Protein AF-A0A662WCN2-F1 (afdb_monomer_lite)

pLDDT: mean 95.06, std 6.4, range [55.44, 98.75]

Structure (mmCIF, N/CA/C/O backbone):
data_AF-A0A662WCN2-F1
#
_entry.id   AF-A0A662WCN2-F1
#
loop_
_atom_site.group_PDB
_atom_site.id
_atom_site.type_symbol
_atom_site.label_atom_id
_atom_site.label_alt_id
_atom_site.label_comp_id
_atom_site.label_asym_id
_atom_site.label_entity_id
_atom_site.label_seq_id
_atom_site.pdbx_PDB_ins_code
_atom_site.Cartn_x
_atom_site.Cartn_y
_atom_site.Cartn_z
_atom_site.occupancy
_atom_site.B_iso_or_equiv
_atom_site.auth_seq_id
_atom_site.auth_comp_id
_atom_site.auth_asym_id
_atom_site.auth_atom_id
_atom_site.pdbx_PDB_model_num
ATOM 1 N N . MET A 1 1 ? -16.230 9.627 39.362 1.00 64.81 1 MET A N 1
ATOM 2 C CA . MET A 1 1 ? -16.745 9.963 38.019 1.00 64.81 1 MET A CA 1
ATOM 3 C C . MET A 1 1 ? -17.742 8.885 37.645 1.00 64.81 1 MET A C 1
ATOM 5 O O . MET A 1 1 ? -17.388 7.717 37.730 1.00 64.81 1 MET A O 1
ATOM 9 N N . GLU A 1 2 ? -18.979 9.260 37.346 1.00 81.75 2 GLU A N 1
ATOM 10 C CA . GLU A 1 2 ? -20.046 8.320 36.995 1.00 81.75 2 GLU A CA 1
ATOM 11 C C . GLU A 1 2 ? -20.081 8.145 35.473 1.00 81.75 2 GLU A C 1
ATOM 13 O O . GLU A 1 2 ? -20.131 9.134 34.740 1.00 81.75 2 GLU A O 1
ATOM 18 N N . VAL A 1 3 ? -19.992 6.901 34.995 1.00 82.94 3 VAL A N 1
ATOM 19 C CA . VAL A 1 3 ? -20.102 6.586 33.564 1.00 82.94 3 VAL A CA 1
ATOM 20 C C . VAL A 1 3 ? -21.584 6.509 33.216 1.00 82.94 3 VAL A C 1
ATOM 22 O O . VAL A 1 3 ? -22.300 5.678 33.770 1.00 82.94 3 VAL A O 1
ATOM 25 N N . LYS A 1 4 ? -22.042 7.376 32.310 1.00 91.44 4 LYS A N 1
ATOM 26 C CA . LYS A 1 4 ? -23.443 7.442 31.879 1.00 91.44 4 LYS A CA 1
ATOM 27 C C . LYS A 1 4 ? -23.639 6.634 30.594 1.00 91.44 4 LYS A C 1
ATOM 29 O O . LYS A 1 4 ? -22.855 6.824 29.666 1.00 91.44 4 LYS A O 1
ATOM 34 N N . PRO A 1 5 ? -24.646 5.750 30.515 1.00 96.50 5 PRO A N 1
ATOM 35 C CA . PRO A 1 5 ? -24.941 5.047 29.277 1.00 96.50 5 PRO A CA 1
ATOM 36 C C . PRO A 1 5 ? -25.607 5.980 28.261 1.00 96.50 5 PRO A C 1
ATOM 38 O O . PRO A 1 5 ? -26.520 6.724 28.605 1.00 96.50 5 PRO A O 1
ATOM 41 N N . ILE A 1 6 ? -25.177 5.894 27.004 1.00 98.12 6 ILE A N 1
ATOM 42 C CA . ILE A 1 6 ? -25.752 6.641 25.876 1.00 98.12 6 ILE A CA 1
ATOM 43 C C . ILE A 1 6 ? -26.789 5.834 25.090 1.00 98.12 6 ILE A C 1
ATOM 45 O O . ILE A 1 6 ? -27.445 6.351 24.192 1.00 98.12 6 ILE A O 1
ATOM 49 N N . GLY A 1 7 ? -26.928 4.548 25.397 1.00 98.25 7 GLY A N 1
ATOM 50 C CA . GLY A 1 7 ? -27.767 3.622 24.654 1.00 98.25 7 GLY A CA 1
ATOM 51 C C . GLY A 1 7 ? -27.738 2.226 25.250 1.00 98.25 7 GLY A C 1
ATOM 52 O O . GLY A 1 7 ? -27.105 1.988 26.281 1.00 98.25 7 GLY A O 1
ATOM 53 N N . TYR A 1 8 ? -28.403 1.292 24.583 1.00 98.50 8 TYR A N 1
ATOM 54 C CA . TYR A 1 8 ? -28.476 -0.103 24.993 1.00 98.50 8 TYR A CA 1
ATOM 55 C C . TYR A 1 8 ? -28.391 -1.037 23.793 1.00 98.50 8 TYR A C 1
ATOM 57 O O . TYR A 1 8 ? -28.933 -0.776 22.718 1.00 98.50 8 TYR A O 1
ATOM 65 N N . VAL A 1 9 ? -27.738 -2.172 24.008 1.00 98.50 9 VAL A N 1
ATOM 66 C CA . VAL A 1 9 ? -27.799 -3.306 23.087 1.00 98.50 9 VAL A CA 1
ATOM 67 C C . VAL A 1 9 ? -29.186 -3.933 23.189 1.00 98.50 9 VAL A C 1
ATOM 69 O O . VAL A 1 9 ? -29.611 -4.311 24.282 1.00 98.50 9 VAL A O 1
ATOM 72 N N . ARG A 1 10 ? -29.910 -4.036 22.072 1.00 98.25 10 ARG A N 1
ATOM 73 C CA . ARG A 1 10 ? -31.263 -4.621 22.046 1.00 98.25 10 ARG A CA 1
ATOM 74 C C . ARG A 1 10 ? -31.245 -6.107 21.724 1.00 98.25 10 ARG A C 1
ATOM 76 O O . ARG A 1 10 ? -31.973 -6.872 22.347 1.00 98.25 10 ARG A O 1
ATOM 83 N N . ASP A 1 11 ? -30.377 -6.503 20.807 1.00 97.69 11 ASP A N 1
ATOM 84 C CA . ASP A 1 11 ? -30.174 -7.877 20.358 1.00 97.69 11 ASP A CA 1
ATOM 85 C C . ASP A 1 11 ? -28.746 -8.034 19.790 1.00 97.69 11 ASP A C 1
ATOM 87 O O . ASP A 1 11 ? -27.898 -7.156 19.955 1.00 97.69 11 ASP A O 1
ATOM 91 N N . GLU A 1 12 ? -28.459 -9.157 19.132 1.00 94.88 12 GLU A N 1
ATOM 92 C CA . GLU A 1 12 ? -27.136 -9.490 18.577 1.00 94.88 12 GLU A CA 1
ATOM 93 C C . GLU A 1 12 ? -26.651 -8.562 17.444 1.00 94.88 12 GLU A C 1
ATOM 95 O O . GLU A 1 12 ? -25.493 -8.635 17.024 1.00 94.88 12 GLU A O 1
ATOM 100 N N . ASN A 1 13 ? -27.524 -7.708 16.910 1.00 97.62 13 ASN A N 1
ATOM 101 C CA . ASN A 1 13 ? -27.258 -6.897 15.726 1.00 97.62 13 ASN A CA 1
ATOM 102 C C . ASN A 1 13 ? -27.817 -5.468 15.820 1.00 97.62 13 ASN A C 1
ATOM 104 O O . ASN A 1 13 ? -27.773 -4.734 14.830 1.00 97.62 13 ASN A O 1
ATOM 108 N N . THR A 1 14 ? -28.266 -5.038 17.000 1.00 98.56 14 THR A N 1
ATOM 109 C CA . THR A 1 14 ? -28.934 -3.744 17.180 1.00 98.56 14 THR A CA 1
ATOM 110 C C . THR A 1 14 ? -28.437 -3.008 18.407 1.00 98.56 14 THR A C 1
ATOM 112 O O . THR A 1 14 ? -28.527 -3.490 19.540 1.00 98.56 14 THR A O 1
ATOM 115 N N . VAL A 1 15 ? -27.979 -1.783 18.169 1.00 98.69 15 VAL A N 1
ATOM 116 C CA . VAL A 1 15 ? -27.665 -0.803 19.205 1.00 98.69 15 VAL A CA 1
ATOM 117 C C . VAL A 1 15 ? -28.662 0.340 19.091 1.00 98.69 15 VAL A C 1
ATOM 119 O O . VAL A 1 15 ? -28.771 0.964 18.039 1.00 98.69 15 VAL A O 1
ATOM 122 N N . GLU A 1 16 ? -29.384 0.618 20.170 1.00 98.69 16 GLU A N 1
ATOM 123 C CA . GLU A 1 16 ? -30.286 1.763 20.253 1.00 98.69 16 GLU A CA 1
ATOM 124 C C . GLU A 1 16 ? -29.657 2.851 21.118 1.00 98.69 16 GLU A C 1
ATOM 126 O O . GLU A 1 16 ? -29.314 2.611 22.276 1.00 98.69 16 GLU A O 1
ATOM 131 N N . ILE A 1 17 ? -29.517 4.046 20.558 1.00 98.62 17 ILE A N 1
ATOM 132 C CA . ILE A 1 17 ? -29.037 5.237 21.259 1.00 98.62 17 ILE A CA 1
ATOM 133 C C . ILE A 1 17 ? -30.221 5.966 21.878 1.00 98.62 17 ILE A C 1
ATOM 135 O O . ILE A 1 17 ? -31.284 6.056 21.273 1.00 98.62 17 ILE A O 1
ATOM 139 N N . LEU A 1 18 ? -30.076 6.474 23.100 1.00 98.44 18 LEU A N 1
ATOM 140 C CA . LEU A 1 18 ? -31.151 7.229 23.741 1.00 98.44 18 LEU A CA 1
ATOM 141 C C . LEU A 1 18 ? -31.425 8.512 22.956 1.00 98.44 18 LEU A C 1
ATOM 143 O O . LEU A 1 18 ? -30.513 9.125 22.401 1.00 98.44 18 LEU A O 1
ATOM 147 N N . GLN A 1 19 ? -32.691 8.927 22.922 1.00 97.75 19 GLN A N 1
ATOM 148 C CA . GLN A 1 19 ? -33.136 10.008 22.044 1.00 97.75 19 GLN A CA 1
ATOM 149 C C . GLN A 1 19 ? -32.396 11.331 22.292 1.00 97.75 19 GLN A C 1
ATOM 151 O O . GLN A 1 19 ? -32.093 12.055 21.349 1.00 97.75 19 GLN A O 1
ATOM 156 N N . GLU A 1 20 ? -32.046 11.615 23.545 1.00 97.62 20 GLU A N 1
ATOM 157 C CA . GLU A 1 20 ? -31.249 12.780 23.951 1.00 97.62 20 GLU A CA 1
ATOM 158 C C . GLU A 1 20 ? -29.812 12.796 23.396 1.00 97.62 20 GLU A C 1
ATOM 160 O O . GLU A 1 20 ? -29.203 13.860 23.326 1.00 97.62 20 GLU A O 1
ATOM 165 N N . TYR A 1 21 ? -29.282 11.649 22.955 1.00 97.94 21 TYR A N 1
ATOM 166 C CA . TYR A 1 21 ? -27.961 11.524 22.327 1.00 97.94 21 TYR A CA 1
ATOM 167 C C . TYR A 1 21 ? -28.028 11.280 20.814 1.00 97.94 21 TYR A C 1
ATOM 169 O O . TYR A 1 21 ? -26.986 11.219 20.160 1.00 97.94 21 TYR A O 1
ATOM 177 N N . ALA A 1 22 ? -29.228 11.156 20.234 1.00 97.50 22 ALA A N 1
ATOM 178 C CA . ALA A 1 22 ? -29.408 10.808 18.825 1.00 97.50 22 ALA A CA 1
ATOM 179 C C . ALA A 1 22 ? -28.762 11.826 17.867 1.00 97.50 22 ALA A C 1
ATOM 181 O O . ALA A 1 22 ? -28.256 11.438 16.816 1.00 97.50 22 ALA A O 1
ATOM 182 N N . GLU A 1 23 ? -28.706 13.111 18.239 1.00 97.81 23 GLU A N 1
ATOM 183 C CA . GLU A 1 23 ? -28.024 14.147 17.447 1.00 97.81 23 GLU A CA 1
ATOM 184 C C . GLU A 1 23 ? -26.528 13.838 17.242 1.00 97.81 23 GLU A C 1
ATOM 186 O O . GLU A 1 23 ? -25.971 14.129 16.182 1.00 97.81 23 GLU A O 1
ATOM 191 N N . GLY A 1 24 ? -25.892 13.159 18.204 1.00 97.44 24 GLY A N 1
ATOM 192 C CA . GLY A 1 24 ? -24.491 12.738 18.124 1.00 97.44 24 GLY A CA 1
ATOM 193 C C . GLY A 1 24 ? -24.203 11.695 17.039 1.00 97.44 24 GLY A C 1
ATOM 194 O O . GLY A 1 24 ? -23.042 11.476 16.704 1.00 97.44 24 GLY A O 1
ATOM 195 N N . LEU A 1 25 ? -25.234 11.073 16.454 1.00 98.00 25 LEU A N 1
ATOM 196 C CA . LEU A 1 25 ? -25.092 10.126 15.344 1.00 98.00 25 LEU A CA 1
ATOM 197 C C . LEU A 1 25 ? -24.932 10.802 13.979 1.00 98.00 25 LEU A C 1
ATOM 199 O O . LEU A 1 25 ? -24.705 10.114 12.986 1.00 98.00 25 LEU A O 1
ATOM 203 N N . ARG A 1 26 ? -25.056 12.129 13.888 1.00 97.50 26 ARG A N 1
ATOM 204 C CA . ARG A 1 26 ? -24.978 12.843 12.610 1.00 97.50 26 ARG A CA 1
ATOM 205 C C . ARG A 1 26 ? -23.670 12.529 11.869 1.00 97.50 26 ARG A C 1
ATOM 207 O O . ARG A 1 26 ? -22.586 12.861 12.341 1.00 97.50 26 ARG A O 1
ATOM 214 N N . GLY A 1 27 ? -23.781 11.947 10.673 1.00 95.56 27 GLY A N 1
ATOM 215 C CA . GLY A 1 27 ? -22.647 11.612 9.810 1.00 95.56 27 GLY A CA 1
ATOM 216 C C . GLY A 1 27 ? -22.001 10.253 10.101 1.00 95.56 27 GLY A C 1
ATOM 217 O O . GLY A 1 27 ? -21.017 9.913 9.437 1.00 95.56 27 GLY A O 1
ATOM 218 N N . ILE A 1 28 ? -22.525 9.470 11.051 1.00 97.50 28 ILE A N 1
ATOM 219 C CA . ILE A 1 28 ? -22.006 8.139 11.389 1.00 97.50 28 ILE A CA 1
ATOM 220 C C . ILE A 1 28 ? -22.121 7.149 10.221 1.00 97.50 28 ILE A C 1
ATOM 222 O O . ILE A 1 28 ? -21.292 6.252 10.080 1.00 97.50 28 ILE A O 1
ATOM 226 N N . GLU A 1 29 ? -23.103 7.348 9.342 1.00 95.25 29 GLU A N 1
ATOM 227 C CA . GLU A 1 29 ? -23.349 6.553 8.139 1.00 95.25 29 GLU A CA 1
ATOM 228 C C . GLU A 1 29 ? -22.194 6.601 7.128 1.00 95.25 29 GLU A C 1
ATOM 230 O O . GLU A 1 29 ? -22.072 5.713 6.284 1.00 95.25 29 GLU A O 1
ATOM 235 N N . ASN A 1 30 ? -21.307 7.597 7.240 1.00 90.81 30 ASN A N 1
ATOM 236 C CA . ASN A 1 30 ? -20.108 7.707 6.409 1.00 90.81 30 ASN A CA 1
ATOM 237 C C . ASN A 1 30 ? -19.017 6.693 6.796 1.00 90.81 30 ASN A C 1
ATOM 239 O O . ASN A 1 30 ? -18.050 6.513 6.052 1.00 90.81 30 ASN A O 1
ATOM 243 N N . PHE A 1 31 ? -19.154 6.013 7.939 1.00 89.75 31 PHE A N 1
ATOM 244 C CA . PHE A 1 31 ? -18.176 5.052 8.435 1.00 89.75 31 PHE A CA 1
ATOM 245 C C . PHE A 1 31 ? -18.646 3.614 8.239 1.00 89.75 31 PHE A C 1
ATOM 247 O O . PHE A 1 31 ? -19.760 3.224 8.576 1.00 89.75 31 PHE A O 1
ATOM 254 N N . ARG A 1 32 ? -17.746 2.775 7.719 1.00 89.44 32 ARG A N 1
ATOM 255 C CA . ARG A 1 32 ? -18.030 1.352 7.490 1.00 89.44 32 ARG A CA 1
ATOM 256 C C . ARG A 1 32 ? -17.978 0.520 8.772 1.00 89.44 32 ARG A C 1
ATOM 258 O O . ARG A 1 32 ? -18.677 -0.490 8.876 1.00 89.44 32 ARG A O 1
ATOM 265 N N . TYR A 1 33 ? -17.113 0.905 9.703 1.00 95.81 33 TYR A N 1
ATOM 266 C CA . TYR A 1 33 ? -16.892 0.207 10.960 1.00 95.81 33 TYR A CA 1
ATOM 267 C C . TYR A 1 33 ? -16.948 1.194 12.120 1.00 95.81 33 TYR A C 1
ATOM 269 O O . TYR A 1 33 ? -16.559 2.353 11.975 1.00 95.81 33 TYR A O 1
ATOM 277 N N . LEU A 1 34 ? -17.422 0.716 13.265 1.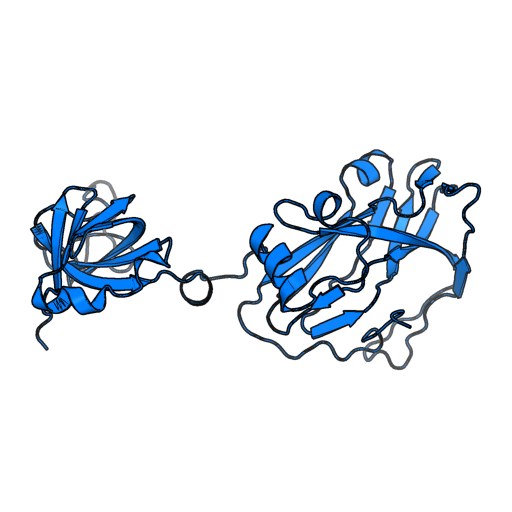00 97.62 34 LEU A N 1
ATOM 278 C CA . LEU A 1 34 ? -17.553 1.484 14.496 1.00 97.62 34 LEU A CA 1
ATOM 279 C C . LEU A 1 34 ? -16.944 0.694 15.652 1.00 97.62 34 LEU A C 1
ATOM 281 O O . LEU A 1 34 ? -17.116 -0.523 15.732 1.00 97.62 34 LEU A O 1
ATOM 285 N N . TRP A 1 35 ? -16.293 1.389 16.573 1.00 98.00 35 TRP A N 1
ATOM 286 C CA . TRP A 1 35 ? -16.054 0.891 17.918 1.00 98.00 35 TRP A CA 1
ATOM 287 C C . TRP A 1 35 ? -17.299 1.113 18.766 1.00 98.00 35 TRP A C 1
ATOM 289 O O . TRP A 1 35 ? -17.768 2.243 18.888 1.00 98.00 35 TRP A O 1
ATOM 299 N N . ILE A 1 36 ? -17.799 0.046 19.382 1.00 98.06 36 ILE A N 1
ATOM 300 C CA . ILE A 1 36 ? -18.857 0.115 20.391 1.00 98.06 36 ILE A CA 1
ATOM 301 C C . ILE A 1 36 ? -18.228 -0.189 21.742 1.00 98.06 36 ILE A C 1
ATOM 303 O O . ILE A 1 36 ? -17.710 -1.290 21.940 1.00 98.06 36 ILE A O 1
ATOM 307 N N . PHE A 1 37 ? -18.289 0.766 22.666 1.00 97.88 37 PHE A N 1
ATOM 308 C CA . PHE A 1 37 ? -17.9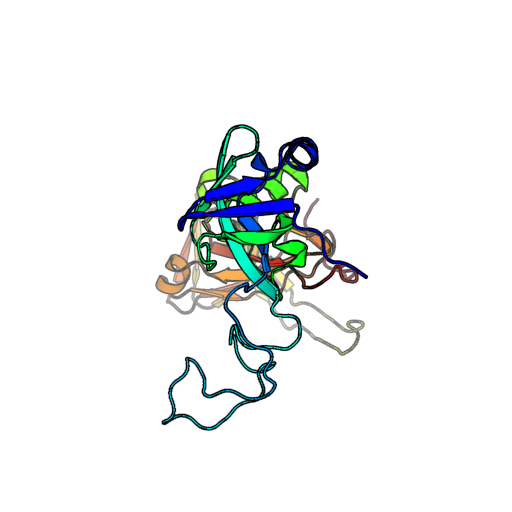03 0.587 24.062 1.00 97.88 37 PHE A CA 1
ATOM 309 C C . PHE A 1 37 ? -19.155 0.312 24.884 1.00 97.88 37 PHE A C 1
ATOM 311 O O . PHE A 1 37 ? -20.149 1.025 24.767 1.00 97.88 37 PHE A O 1
ATOM 318 N N . TYR A 1 38 ? -19.124 -0.713 25.725 1.00 97.56 38 TYR A N 1
ATOM 319 C CA . TYR A 1 38 ? -20.293 -1.134 26.493 1.00 97.56 38 TYR A CA 1
ATOM 320 C C . TYR A 1 38 ? -19.897 -1.679 27.857 1.00 97.56 38 TYR A C 1
ATOM 322 O O . TYR A 1 38 ? -18.768 -2.116 28.089 1.00 97.56 38 TYR A O 1
ATOM 330 N N . PHE A 1 39 ? -20.850 -1.649 28.778 1.00 96.88 39 PHE A N 1
ATOM 331 C CA . PHE A 1 39 ? -20.681 -2.200 30.107 1.00 96.88 39 PHE A CA 1
ATOM 332 C C . PHE A 1 39 ? -21.080 -3.678 30.127 1.00 96.88 39 PHE A C 1
ATOM 334 O O . PHE A 1 39 ? -22.166 -4.068 29.689 1.00 96.88 39 PHE A O 1
ATOM 341 N N . LEU A 1 40 ? -20.200 -4.515 30.668 1.00 96.06 40 LEU A N 1
ATOM 342 C CA . LEU A 1 40 ? -20.403 -5.948 30.858 1.00 96.06 40 LEU A CA 1
ATOM 343 C C . LEU A 1 40 ? -21.281 -6.166 32.097 1.00 96.06 40 LEU A C 1
ATOM 345 O O . LEU A 1 40 ? -20.823 -6.595 33.149 1.00 96.06 40 LEU A O 1
ATOM 349 N N . HIS A 1 41 ? -22.560 -5.818 31.970 1.00 94.94 41 HIS A N 1
ATOM 350 C CA . HIS A 1 41 ? -23.513 -5.697 33.078 1.00 94.94 41 HIS A CA 1
ATOM 351 C C . HIS A 1 41 ? -23.765 -6.985 33.885 1.00 94.94 41 HIS A C 1
ATOM 353 O O . HIS A 1 41 ? -24.192 -6.897 35.031 1.00 94.94 41 HIS A O 1
ATOM 359 N N . LEU A 1 42 ? -23.467 -8.163 33.325 1.00 95.12 42 LEU A N 1
ATOM 360 C CA . LEU A 1 42 ? -23.565 -9.457 34.016 1.00 95.12 42 LEU A CA 1
ATOM 361 C C . LEU A 1 42 ? -22.218 -9.975 34.548 1.00 95.12 42 LEU A C 1
ATOM 363 O O . LEU A 1 42 ? -22.147 -11.110 35.013 1.00 95.12 42 LEU A O 1
ATOM 367 N N . SER A 1 43 ? -21.135 -9.200 34.434 1.00 94.31 43 SER A N 1
ATOM 368 C CA . SER A 1 43 ? -19.808 -9.649 34.850 1.00 94.31 43 SER A CA 1
ATOM 369 C C . SER A 1 43 ? -19.449 -9.244 36.277 1.00 94.31 43 SER A C 1
ATOM 371 O O . SER A 1 43 ? -19.937 -8.258 36.842 1.00 94.31 43 SER A O 1
ATOM 373 N N . GLU A 1 44 ? -18.545 -10.029 36.853 1.00 93.81 44 GLU A N 1
ATOM 374 C CA . GLU A 1 44 ? -18.011 -9.842 38.196 1.00 93.81 44 GLU A CA 1
ATOM 375 C C . GLU A 1 44 ? -16.634 -9.175 38.149 1.00 93.81 44 GLU A C 1
ATOM 377 O O . GLU A 1 44 ? -15.828 -9.394 37.239 1.00 93.81 44 GLU A O 1
ATOM 382 N N . GLU A 1 45 ? -16.317 -8.395 39.174 1.00 95.38 45 GLU A N 1
ATOM 383 C CA . GLU A 1 45 ? -14.983 -7.834 39.338 1.00 95.38 45 GLU A CA 1
ATOM 384 C C . GLU A 1 45 ? -13.988 -8.922 39.777 1.00 95.38 45 GLU A C 1
ATOM 386 O O . GLU A 1 45 ? -14.108 -9.508 40.852 1.00 95.38 45 GLU A O 1
ATOM 391 N N . LYS A 1 46 ? -13.001 -9.218 38.918 1.00 95.88 46 LYS A N 1
ATOM 392 C CA . LYS A 1 46 ? -11.935 -10.202 39.172 1.00 95.88 46 LYS A CA 1
ATOM 393 C C . LYS A 1 46 ? -10.595 -9.711 38.639 1.00 95.88 46 LYS A C 1
ATOM 395 O O . LYS A 1 46 ? -10.545 -9.007 37.635 1.00 95.88 46 LYS A O 1
ATOM 400 N N . LEU A 1 47 ? -9.503 -10.147 39.268 1.00 97.06 47 LEU A N 1
ATOM 401 C CA . LEU A 1 47 ? -8.133 -9.931 38.774 1.00 97.06 47 LEU A CA 1
ATOM 402 C C . LEU A 1 47 ? -7.543 -11.167 38.091 1.00 97.06 47 LEU A C 1
ATOM 404 O O . LEU A 1 47 ? -6.659 -11.047 37.242 1.00 97.06 47 LEU A O 1
ATOM 408 N N . LEU A 1 48 ? -8.051 -12.348 38.436 1.00 96.62 48 LEU A N 1
ATOM 409 C CA . LEU A 1 48 ? -7.569 -13.631 37.952 1.00 96.62 48 LEU A CA 1
ATOM 410 C C . LEU A 1 48 ? -8.742 -14.478 37.475 1.00 96.62 48 LEU A C 1
ATOM 412 O O . LEU A 1 48 ? -9.793 -14.524 38.115 1.00 96.62 48 LEU A O 1
ATOM 416 N N . VAL A 1 49 ? -8.554 -15.156 36.348 1.00 96.06 49 VAL A N 1
ATOM 417 C CA . VAL A 1 49 ? -9.574 -16.009 35.737 1.00 96.06 49 VAL A CA 1
ATOM 418 C C . VAL A 1 49 ? -8.942 -17.218 35.070 1.00 96.06 49 VAL A C 1
ATOM 420 O O . VAL A 1 49 ? -7.806 -17.174 34.595 1.00 96.06 49 VAL A O 1
ATOM 423 N N . HIS A 1 50 ? -9.719 -18.288 34.969 1.00 94.75 50 HIS A N 1
ATOM 424 C CA . HIS A 1 50 ? -9.463 -19.335 33.994 1.00 94.75 50 HIS A CA 1
ATOM 425 C C . HIS A 1 50 ? -9.929 -18.843 32.613 1.00 94.75 50 HIS A C 1
ATOM 427 O O . HIS A 1 50 ? -11.094 -18.452 32.482 1.00 94.75 50 HIS A O 1
ATOM 433 N N . PRO A 1 51 ? -9.068 -18.805 31.577 1.00 90.69 51 PRO A N 1
ATOM 434 C CA . PRO A 1 51 ? -9.458 -18.320 30.254 1.00 90.69 51 PRO A CA 1
ATOM 435 C C . PRO A 1 51 ? -10.709 -19.030 29.719 1.00 90.69 51 PRO A C 1
ATOM 437 O O . PRO A 1 51 ? -10.757 -20.256 29.691 1.00 90.69 51 PRO A O 1
ATOM 440 N N . LYS A 1 52 ? -11.712 -18.257 29.275 1.00 87.25 52 LYS A N 1
ATOM 441 C CA . LYS A 1 52 ? -13.040 -18.753 28.847 1.00 87.25 52 LYS A CA 1
ATOM 442 C C . LYS A 1 52 ? -13.819 -19.544 29.921 1.00 87.25 52 LYS A C 1
ATOM 444 O O . LYS A 1 52 ? -14.744 -20.267 29.581 1.00 87.25 52 LYS A O 1
ATOM 449 N N . GLY A 1 53 ? -13.450 -19.430 31.199 1.00 88.94 53 GLY A N 1
ATOM 450 C CA . GLY A 1 53 ? -14.052 -20.197 32.298 1.00 88.94 53 GLY A CA 1
ATOM 451 C C . GLY A 1 53 ? -13.573 -21.651 32.406 1.00 88.94 53 GLY A C 1
ATOM 452 O O . GLY A 1 53 ? -14.057 -22.388 33.261 1.00 88.94 53 GLY A O 1
ATOM 453 N N . ASP A 1 54 ? -12.615 -22.070 31.575 1.00 91.38 54 ASP A N 1
ATOM 454 C CA . ASP A 1 54 ? -12.130 -23.450 31.503 1.00 91.38 54 ASP A CA 1
ATOM 455 C C . ASP A 1 54 ? -11.137 -23.762 32.634 1.00 91.38 54 ASP A C 1
ATOM 457 O O . ASP A 1 54 ? -9.956 -23.411 32.560 1.00 91.38 54 ASP A O 1
ATOM 461 N N . LYS A 1 55 ? -11.621 -24.450 33.676 1.00 93.19 55 LYS A N 1
ATOM 462 C CA . LYS A 1 55 ? -10.848 -24.798 34.882 1.00 93.19 55 LYS A CA 1
ATOM 463 C C . LYS A 1 55 ? -9.625 -25.684 34.612 1.00 93.19 55 LYS A C 1
ATOM 465 O O . LYS A 1 55 ? -8.760 -25.764 35.477 1.00 93.19 55 LYS A O 1
ATOM 470 N N . SER A 1 56 ? -9.529 -26.325 33.443 1.00 95.94 56 SER A N 1
ATOM 471 C CA . SER A 1 56 ? -8.337 -27.097 33.063 1.00 95.94 56 SER A CA 1
ATOM 472 C C . SER A 1 56 ? -7.148 -26.207 32.675 1.00 95.94 56 SER A C 1
ATOM 474 O O . SER A 1 56 ? -5.997 -26.638 32.733 1.00 95.94 56 SER A O 1
ATOM 476 N N . ARG A 1 57 ? -7.402 -24.948 32.296 1.00 92.25 57 ARG A N 1
ATOM 477 C CA . ARG A 1 57 ? -6.361 -23.989 31.908 1.00 92.25 57 ARG A CA 1
ATOM 478 C C . ARG A 1 57 ? -5.750 -23.327 33.136 1.00 92.25 57 ARG A C 1
ATOM 480 O O . ARG A 1 57 ? -6.471 -23.065 34.096 1.00 92.25 57 ARG A O 1
ATOM 487 N N . PRO A 1 58 ? -4.460 -22.954 33.102 1.00 94.56 58 PRO A N 1
ATOM 488 C CA . PRO A 1 58 ? -3.863 -22.207 34.196 1.00 94.56 58 PRO A CA 1
ATOM 489 C C . PRO A 1 58 ? -4.559 -20.856 34.377 1.00 94.56 58 PRO A C 1
ATOM 491 O O . PRO A 1 58 ? -4.997 -20.221 33.411 1.00 94.56 58 PRO A O 1
ATOM 494 N N . LEU A 1 59 ? -4.618 -20.415 35.630 1.00 96.69 59 LEU A N 1
ATOM 495 C CA . LEU A 1 59 ? -5.102 -19.095 36.004 1.00 96.69 59 LEU A CA 1
ATOM 496 C C . LEU A 1 59 ? -4.268 -18.009 35.296 1.00 96.69 59 LEU A C 1
ATOM 498 O O . LEU A 1 59 ? -3.044 -18.117 35.197 1.00 96.69 59 LEU A O 1
ATOM 502 N N . ARG A 1 60 ? -4.917 -16.957 34.794 1.00 96.44 60 ARG A N 1
ATOM 503 C CA . ARG A 1 60 ? -4.263 -15.821 34.126 1.00 96.44 60 ARG A CA 1
ATOM 504 C C . ARG A 1 60 ? -4.799 -14.502 34.670 1.00 96.44 60 ARG A C 1
ATOM 506 O O . ARG A 1 60 ? -5.970 -14.406 35.036 1.00 96.44 60 ARG A O 1
ATOM 513 N N . GLY A 1 61 ? -3.947 -13.478 34.674 1.00 97.19 61 GLY A N 1
ATOM 514 C CA . GLY A 1 61 ? -4.358 -12.102 34.951 1.00 97.19 61 GLY A CA 1
ATOM 515 C C . GLY A 1 61 ? -5.332 -11.601 33.891 1.00 97.19 61 GLY A C 1
ATOM 516 O O . GLY A 1 61 ? -5.081 -11.774 32.697 1.00 97.19 61 GLY A O 1
ATOM 517 N N . VAL A 1 62 ? -6.427 -10.963 34.305 1.00 96.00 62 VAL A N 1
ATOM 518 C CA . VAL A 1 62 ? -7.509 -10.545 33.393 1.00 96.00 62 VAL A CA 1
ATOM 519 C C . VAL A 1 62 ? -7.029 -9.626 32.268 1.00 96.00 62 VAL A C 1
ATOM 521 O O . VAL A 1 62 ? -7.528 -9.750 31.155 1.00 96.00 62 VAL A O 1
ATOM 524 N N . PHE A 1 63 ? -6.007 -8.795 32.505 1.00 94.38 63 PHE A N 1
ATOM 525 C CA . PHE A 1 63 ? -5.413 -7.896 31.501 1.00 94.38 63 PHE A CA 1
ATOM 526 C C . PHE A 1 63 ? -4.625 -8.613 30.395 1.00 94.38 63 PHE A C 1
ATOM 528 O O . PHE A 1 63 ? -4.353 -8.019 29.360 1.00 94.38 63 PHE A O 1
ATOM 535 N N . SER A 1 64 ? -4.307 -9.895 30.583 1.00 93.44 64 SER A N 1
ATOM 536 C CA . SER A 1 64 ? -3.716 -10.761 29.551 1.00 93.44 64 SER A CA 1
ATOM 537 C C . SER A 1 64 ? -4.762 -11.604 28.804 1.00 93.44 64 SER A C 1
ATOM 539 O O . SER A 1 64 ? -4.418 -12.506 28.044 1.00 93.44 64 SER A O 1
ATOM 541 N N . THR A 1 65 ? -6.055 -11.354 29.039 1.00 91.75 65 THR A N 1
ATOM 542 C CA . THR A 1 65 ? -7.170 -12.127 28.475 1.00 91.75 65 THR A CA 1
ATOM 543 C C . THR A 1 65 ? -8.285 -11.211 27.969 1.00 91.75 65 THR A C 1
ATOM 545 O O . THR A 1 65 ? -8.290 -10.011 28.225 1.00 91.75 65 THR A O 1
ATOM 548 N N . ARG A 1 66 ? -9.283 -11.797 27.298 1.00 91.19 66 ARG A N 1
ATOM 549 C CA . ARG A 1 66 ? -10.545 -11.126 26.940 1.00 91.19 66 ARG A CA 1
ATOM 550 C C . ARG A 1 66 ? -11.706 -11.502 27.871 1.00 91.19 66 ARG A C 1
ATOM 552 O O . ARG A 1 66 ? -12.843 -11.599 27.435 1.00 91.19 66 ARG A O 1
ATOM 559 N N . SER A 1 67 ? -11.420 -11.799 29.140 1.00 93.56 67 SER A N 1
ATOM 560 C CA . SER A 1 67 ? -12.464 -12.143 30.112 1.00 93.56 67 SER A CA 1
ATOM 561 C C . SER A 1 67 ? -13.408 -10.963 30.367 1.00 93.56 67 SER A C 1
ATOM 563 O O . SER A 1 67 ? -12.919 -9.848 30.572 1.00 93.56 67 SER A O 1
ATOM 565 N N . PRO A 1 68 ? -14.734 -11.197 30.438 1.00 93.56 68 PRO A N 1
ATOM 566 C CA . PRO A 1 68 ? -15.674 -10.156 30.827 1.00 93.56 68 PRO A CA 1
ATOM 567 C C . PRO A 1 68 ? -15.571 -9.811 32.323 1.00 93.56 68 PRO A C 1
ATOM 569 O O . PRO A 1 68 ? -15.874 -8.690 32.728 1.00 93.56 68 PRO A O 1
ATOM 572 N N . ASN A 1 69 ? -15.103 -10.755 33.148 1.00 95.38 69 ASN A N 1
ATOM 573 C CA . ASN A 1 69 ? -14.850 -10.525 34.567 1.00 95.38 69 ASN A CA 1
ATOM 574 C C . ASN A 1 69 ? -13.517 -9.787 34.726 1.00 95.38 69 ASN A C 1
ATOM 576 O O . ASN A 1 69 ? -12.470 -10.384 34.453 1.00 95.38 69 ASN A O 1
ATOM 580 N N . ARG A 1 70 ? -13.566 -8.499 35.091 1.00 95.44 70 ARG A N 1
ATOM 581 C CA . ARG A 1 70 ? -12.424 -7.567 35.208 1.00 95.44 70 ARG A CA 1
ATOM 582 C C . ARG A 1 70 ? -12.836 -6.300 35.985 1.00 95.44 70 ARG A C 1
ATOM 584 O O . ARG A 1 70 ? -14.030 -6.035 36.016 1.00 95.44 70 ARG A O 1
ATOM 591 N N . PRO A 1 71 ? -11.914 -5.477 36.528 1.00 95.19 71 PRO A N 1
ATOM 592 C CA . PRO A 1 71 ? -12.258 -4.376 37.447 1.00 95.19 71 PRO A CA 1
ATOM 593 C C . PRO A 1 71 ? -13.312 -3.391 36.926 1.00 95.19 71 PRO A C 1
ATOM 595 O O . PRO A 1 71 ? -14.403 -3.285 37.471 1.00 95.19 71 PRO A O 1
ATOM 598 N N . ASN A 1 72 ? -13.046 -2.745 35.787 1.00 92.88 72 ASN A N 1
ATOM 599 C CA . ASN A 1 72 ? -13.960 -1.723 35.261 1.00 92.88 72 ASN A CA 1
ATOM 600 C C . ASN A 1 72 ? -15.124 -2.296 34.442 1.00 92.88 72 ASN A C 1
ATOM 602 O O . ASN A 1 72 ? -16.004 -1.542 34.050 1.00 92.88 72 ASN A O 1
ATOM 606 N N . ARG A 1 73 ? -15.121 -3.608 34.149 1.00 94.19 73 ARG A N 1
ATOM 607 C CA . ARG A 1 73 ? -16.176 -4.300 33.378 1.00 94.19 73 ARG A CA 1
ATOM 608 C C . ARG A 1 73 ? -16.545 -3.616 32.051 1.00 94.19 73 ARG A C 1
ATOM 610 O O . ARG A 1 73 ? -17.676 -3.695 31.591 1.00 94.19 73 ARG A O 1
ATOM 617 N N . ILE A 1 74 ? -15.570 -2.976 31.408 1.00 95.00 74 ILE A N 1
ATOM 618 C CA . ILE A 1 74 ? -15.735 -2.366 30.085 1.00 95.00 74 ILE A CA 1
ATOM 619 C C . ILE A 1 74 ? -15.423 -3.415 29.017 1.00 95.00 74 ILE A C 1
ATOM 621 O O . ILE A 1 74 ? -14.339 -4.012 29.016 1.00 95.00 74 ILE A O 1
ATOM 625 N N . GLY A 1 75 ? -16.385 -3.629 28.126 1.00 95.31 75 GLY A N 1
ATOM 626 C CA . GLY A 1 75 ? -16.227 -4.325 26.858 1.00 95.31 75 GLY A CA 1
ATOM 627 C C . GLY A 1 75 ? -16.086 -3.322 25.717 1.00 95.31 75 GLY A C 1
ATOM 628 O O . GLY A 1 75 ? -16.540 -2.179 25.804 1.00 95.31 75 GLY A O 1
ATOM 629 N N . PHE A 1 76 ? -15.433 -3.751 24.646 1.00 95.81 76 PHE A N 1
ATOM 630 C CA . PHE A 1 76 ? -15.391 -3.000 23.402 1.00 95.81 76 PHE A CA 1
ATOM 631 C C . PHE A 1 76 ? -15.307 -3.972 22.229 1.00 95.81 76 PHE A C 1
ATOM 633 O O . PHE A 1 76 ? -14.687 -5.032 22.339 1.00 95.81 76 PHE A O 1
ATOM 640 N N . THR A 1 77 ? -15.937 -3.625 21.113 1.00 96.19 77 THR A N 1
ATOM 641 C CA . THR A 1 77 ? -15.907 -4.444 19.898 1.00 96.19 77 THR A CA 1
ATOM 642 C C . THR A 1 77 ? -15.973 -3.569 18.653 1.00 96.19 77 THR A C 1
ATOM 644 O O . THR A 1 77 ? -16.636 -2.530 18.657 1.00 96.19 77 THR A O 1
ATOM 647 N N . ALA A 1 78 ? -15.269 -3.981 17.598 1.00 95.94 78 ALA A N 1
ATOM 648 C CA . ALA A 1 78 ? -15.393 -3.377 16.279 1.00 95.94 78 ALA A CA 1
ATOM 649 C C . ALA A 1 78 ? -16.548 -4.053 15.542 1.00 95.94 78 ALA A C 1
ATOM 651 O O . ALA A 1 78 ? -16.534 -5.267 15.329 1.00 95.94 78 ALA A O 1
ATOM 652 N N . VAL A 1 79 ? -17.530 -3.267 15.116 1.00 97.50 79 VAL A N 1
ATOM 653 C CA . VAL A 1 79 ? -18.688 -3.751 14.364 1.00 97.50 79 VAL A CA 1
ATOM 654 C C . VAL A 1 79 ? -18.716 -3.147 12.974 1.00 97.50 79 VAL A C 1
ATOM 656 O O . VAL A 1 79 ? -18.290 -2.014 12.766 1.00 97.50 79 VAL A O 1
ATOM 659 N N . ARG A 1 80 ? -19.258 -3.885 12.006 1.00 96.94 80 ARG A N 1
ATOM 660 C CA . ARG A 1 80 ? -19.614 -3.316 10.703 1.00 96.94 80 ARG A CA 1
ATOM 661 C C . ARG A 1 80 ? -20.969 -2.624 10.818 1.00 96.94 80 ARG A C 1
ATOM 663 O O . ARG A 1 80 ? -21.929 -3.285 11.208 1.00 96.94 80 ARG A O 1
ATOM 670 N N . LEU A 1 81 ? -21.058 -1.358 10.418 1.00 97.94 81 LEU A N 1
ATOM 671 C CA . LEU A 1 81 ? -22.331 -0.646 10.302 1.00 97.94 81 LEU A CA 1
ATOM 672 C C . LEU A 1 81 ? -23.099 -1.154 9.070 1.00 97.94 81 LEU A C 1
ATOM 674 O O . LEU A 1 81 ? -22.521 -1.314 7.989 1.00 97.94 81 LEU A O 1
ATOM 678 N N . ILE A 1 82 ? -24.382 -1.469 9.250 1.00 98.19 82 ILE A N 1
ATOM 679 C CA . ILE A 1 82 ? -25.273 -1.999 8.208 1.00 98.19 82 ILE A CA 1
ATOM 680 C C . ILE A 1 82 ? -26.300 -0.946 7.790 1.00 98.19 82 ILE A C 1
ATOM 682 O O . ILE A 1 82 ? -26.417 -0.671 6.598 1.00 98.19 82 ILE A O 1
ATOM 686 N N . SER A 1 83 ? -27.012 -0.351 8.748 1.00 97.88 83 SER A N 1
ATOM 687 C CA . SER A 1 83 ? -27.940 0.761 8.514 1.00 97.88 83 SER A CA 1
ATOM 688 C C . SER A 1 83 ? -28.046 1.659 9.746 1.00 97.88 83 SER A C 1
ATOM 690 O O . SER A 1 83 ? -27.709 1.252 10.863 1.00 97.88 83 SER A O 1
ATOM 692 N N . VAL A 1 84 ? -28.509 2.886 9.512 1.00 98.12 84 VAL A N 1
ATOM 693 C CA . VAL A 1 84 ? -28.844 3.881 10.533 1.00 98.12 84 VAL A CA 1
ATOM 694 C C . VAL A 1 84 ? -30.301 4.270 10.316 1.00 98.12 84 VAL A C 1
ATOM 696 O O . VAL A 1 84 ? -30.665 4.720 9.231 1.00 98.12 84 VAL A O 1
ATOM 699 N N . GLU A 1 85 ? -31.133 4.078 11.331 1.00 97.56 85 GLU A N 1
ATOM 700 C CA . GLU A 1 85 ? -32.571 4.354 11.301 1.00 97.56 85 GLU A CA 1
ATOM 701 C C . GLU A 1 85 ? -32.923 5.210 12.520 1.00 97.56 85 GLU A C 1
ATOM 703 O O . GLU A 1 85 ? -33.207 4.703 13.605 1.00 97.56 85 GLU A O 1
ATOM 708 N N . GLY A 1 86 ? -32.836 6.534 12.366 1.00 97.19 86 GLY A N 1
ATOM 709 C CA . GLY A 1 86 ? -32.986 7.464 13.487 1.00 97.19 86 GLY A CA 1
ATOM 710 C C . GLY A 1 86 ? -31.897 7.244 14.540 1.00 97.19 86 GLY A C 1
ATOM 711 O O . GLY A 1 86 ? -30.718 7.452 14.270 1.00 97.19 86 GLY A O 1
ATOM 712 N N . ASN A 1 87 ? -32.297 6.812 15.734 1.00 98.19 87 ASN A N 1
ATOM 713 C CA . ASN A 1 87 ? -31.413 6.491 16.856 1.00 98.19 87 ASN A CA 1
ATOM 714 C C . ASN A 1 87 ? -30.997 5.005 16.910 1.00 98.19 87 ASN A C 1
ATOM 716 O O . ASN A 1 87 ? -30.355 4.578 17.872 1.00 98.19 87 ASN A O 1
ATOM 720 N N . ILE A 1 88 ? -31.369 4.208 15.904 1.00 98.50 88 ILE A N 1
ATOM 721 C CA . ILE A 1 88 ? -31.100 2.769 15.840 1.00 98.50 88 ILE A CA 1
ATOM 722 C C . ILE A 1 88 ? -29.961 2.495 14.857 1.00 98.50 88 ILE A C 1
ATOM 724 O O . ILE A 1 88 ? -30.019 2.875 13.688 1.00 98.50 88 ILE A O 1
ATOM 728 N N . LEU A 1 89 ? -28.941 1.775 15.321 1.00 98.62 89 LEU A N 1
ATOM 729 C CA . LEU A 1 89 ? -27.830 1.291 14.510 1.00 98.62 89 LEU A CA 1
ATOM 730 C C . LEU A 1 89 ? -27.956 -0.221 14.319 1.00 98.62 89 LEU A C 1
ATOM 732 O O . LEU A 1 89 ? -27.866 -0.987 15.284 1.00 98.62 89 LEU A O 1
ATOM 736 N N . ARG A 1 90 ? -28.107 -0.663 13.067 1.00 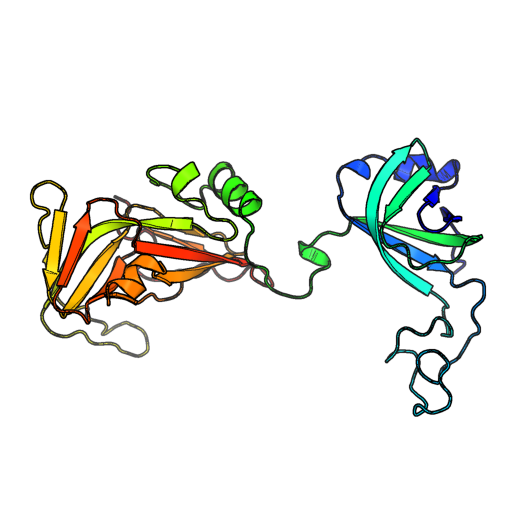98.50 90 ARG A N 1
ATOM 737 C CA . ARG A 1 90 ? -27.970 -2.081 12.708 1.00 98.50 90 ARG A CA 1
ATOM 738 C C . ARG A 1 90 ? -26.512 -2.380 12.424 1.00 98.50 90 ARG A C 1
ATOM 740 O O . ARG A 1 90 ? -25.875 -1.712 11.607 1.00 98.50 90 ARG A O 1
ATOM 747 N N . VAL A 1 91 ? -25.978 -3.400 13.080 1.00 98.50 91 VAL A N 1
ATOM 748 C CA . VAL A 1 91 ? -24.550 -3.714 13.064 1.00 98.50 91 VAL A CA 1
ATOM 749 C C . VAL A 1 91 ? -24.300 -5.212 12.900 1.00 98.50 91 VAL A C 1
ATOM 751 O O . VAL A 1 91 ? -25.162 -6.044 13.167 1.00 98.50 91 VAL A O 1
ATOM 754 N N . LYS A 1 92 ? -23.095 -5.579 12.457 1.00 97.62 92 LYS A N 1
ATOM 755 C CA . LYS A 1 92 ? -22.642 -6.975 12.373 1.00 97.62 92 LYS A CA 1
ATOM 756 C C . LYS A 1 92 ? -21.343 -7.167 13.150 1.00 97.62 92 LYS A C 1
ATOM 758 O O . LYS A 1 92 ? -20.398 -6.404 12.953 1.00 97.62 92 LYS A O 1
ATOM 763 N N . GLY A 1 93 ? -21.285 -8.234 13.950 1.00 96.12 93 GLY A N 1
ATOM 764 C CA . GLY A 1 93 ? -20.117 -8.583 14.771 1.00 96.12 93 GLY A CA 1
ATOM 765 C C . GLY A 1 93 ? -20.144 -8.002 16.188 1.00 96.12 93 GLY A C 1
ATOM 766 O O . GLY A 1 93 ? -19.089 -7.828 16.791 1.00 96.12 93 GLY A O 1
ATOM 767 N N . LEU A 1 94 ? -21.330 -7.674 16.708 1.00 97.19 94 LEU A N 1
ATOM 768 C CA . LEU A 1 94 ? -21.490 -7.207 18.080 1.00 97.19 94 LEU A CA 1
ATOM 769 C C . LEU A 1 94 ? -21.201 -8.359 19.060 1.00 97.19 94 LEU A C 1
ATOM 771 O O . LEU A 1 94 ? -21.739 -9.451 18.917 1.00 97.19 94 LEU A O 1
ATOM 775 N N . ASP A 1 95 ? -20.340 -8.107 20.045 1.00 95.19 95 ASP A N 1
ATOM 776 C CA . ASP A 1 95 ? -19.925 -9.065 21.085 1.00 95.19 95 ASP A CA 1
ATOM 777 C C . ASP A 1 95 ? -20.452 -8.612 22.456 1.00 95.19 95 ASP A C 1
ATOM 779 O O . ASP A 1 95 ? -19.721 -8.489 23.440 1.00 95.19 95 ASP A O 1
ATOM 783 N N . ALA A 1 96 ? -21.735 -8.254 22.497 1.00 96.31 96 ALA A N 1
ATOM 784 C CA . ALA A 1 96 ? -22.408 -7.739 23.681 1.00 96.31 96 ALA A CA 1
ATOM 785 C C . ALA A 1 96 ? -23.765 -8.421 23.871 1.00 96.31 96 ALA A C 1
ATOM 787 O O . ALA A 1 96 ? -24.454 -8.745 22.906 1.00 96.31 96 ALA A O 1
ATOM 788 N N . LEU A 1 97 ? -24.153 -8.632 25.130 1.00 96.81 97 LEU A N 1
ATOM 789 C CA . LEU A 1 97 ? -25.439 -9.240 25.461 1.00 96.81 97 LEU A CA 1
ATOM 790 C C . LEU A 1 97 ? -26.571 -8.204 25.392 1.00 96.81 97 LEU A C 1
ATOM 792 O O . LEU A 1 97 ? -26.331 -7.042 25.746 1.00 96.81 97 LEU A O 1
ATOM 796 N N . PRO A 1 98 ? -27.800 -8.611 25.027 1.00 98.12 98 PRO A N 1
ATOM 797 C CA . PRO A 1 98 ? -28.985 -7.768 25.151 1.00 98.12 98 PRO A CA 1
ATOM 798 C C . PRO A 1 98 ? -29.086 -7.147 26.546 1.00 98.12 98 PRO A C 1
ATOM 800 O O . PRO A 1 98 ? -28.799 -7.800 27.547 1.00 98.12 98 PRO A O 1
ATOM 803 N N . GLY A 1 99 ? -29.459 -5.872 26.605 1.00 97.69 99 GLY A N 1
ATOM 804 C CA . GLY A 1 99 ? -29.492 -5.087 27.836 1.00 97.69 99 GLY A CA 1
ATOM 805 C C . GLY A 1 99 ? -28.150 -4.468 28.242 1.00 97.69 99 GLY A C 1
ATOM 806 O O . GLY A 1 99 ? -28.135 -3.657 29.165 1.00 97.69 99 GLY A O 1
ATOM 807 N N . SER A 1 100 ? -27.036 -4.772 27.557 1.00 98.00 100 SER A N 1
ATOM 808 C CA . SER A 1 100 ? -25.747 -4.133 27.860 1.00 98.00 100 SER A CA 1
ATOM 809 C C . SER A 1 100 ? -25.822 -2.620 27.636 1.00 98.00 100 SER A C 1
ATOM 811 O O . SER A 1 100 ? -26.139 -2.201 26.518 1.00 98.00 100 SER A O 1
ATOM 813 N N . PRO A 1 101 ? -25.508 -1.794 28.653 1.00 98.00 101 PRO A N 1
ATOM 814 C CA . PRO A 1 101 ? -25.447 -0.350 28.483 1.00 98.00 101 PRO A CA 1
ATOM 815 C C . PRO A 1 101 ? -24.293 0.031 27.553 1.00 98.00 101 PRO A C 1
ATOM 817 O O . PRO A 1 101 ? -23.152 -0.378 27.775 1.00 98.00 101 PRO A O 1
ATOM 820 N N . VAL A 1 102 ? -24.576 0.816 26.520 1.00 98.38 102 VAL A N 1
ATOM 821 C CA . VAL A 1 102 ? -23.564 1.386 25.625 1.00 98.38 102 VAL A CA 1
ATOM 822 C C . VAL A 1 102 ? -23.000 2.638 26.274 1.00 98.38 102 VAL A C 1
ATOM 824 O O . VAL A 1 102 ? -23.747 3.520 26.681 1.00 98.38 102 VAL A O 1
ATOM 827 N N . ILE A 1 103 ? -21.679 2.691 26.395 1.00 97.38 103 ILE A N 1
ATOM 828 C CA . ILE A 1 103 ? -20.939 3.775 27.043 1.00 97.38 103 ILE A CA 1
ATOM 829 C C . ILE A 1 103 ? -20.560 4.840 26.017 1.00 97.38 103 ILE A C 1
ATOM 831 O O . ILE A 1 103 ? -20.692 6.026 26.290 1.00 97.38 103 ILE A O 1
ATOM 835 N N . ASP A 1 104 ? -20.067 4.414 24.853 1.00 97.75 104 ASP A N 1
ATOM 836 C CA . ASP A 1 104 ? -19.589 5.314 23.805 1.00 97.75 104 ASP A CA 1
ATOM 837 C C . ASP A 1 104 ? -19.571 4.610 22.440 1.00 97.75 104 ASP A C 1
ATOM 839 O O . ASP A 1 104 ? -19.516 3.376 22.359 1.00 97.75 104 ASP A O 1
ATOM 843 N N . ILE A 1 105 ? -19.575 5.403 21.370 1.00 97.81 105 ILE A N 1
ATOM 844 C CA . ILE A 1 105 ? -19.399 4.947 19.991 1.00 97.81 105 ILE A CA 1
ATOM 845 C C . ILE A 1 105 ? -18.345 5.816 19.321 1.00 97.81 105 ILE A C 1
ATOM 847 O O . ILE A 1 105 ? -18.410 7.043 19.372 1.00 97.81 105 ILE A O 1
ATOM 851 N N . LYS A 1 106 ? -17.383 5.182 18.649 1.00 97.12 106 LYS A N 1
ATOM 852 C CA . LYS A 1 106 ? -16.380 5.894 17.850 1.00 97.12 106 LYS A CA 1
ATOM 853 C C . LYS A 1 106 ? -16.313 5.350 16.432 1.00 97.12 106 LYS A C 1
ATOM 855 O O . LYS A 1 106 ? -16.461 4.142 16.249 1.00 97.12 106 LYS A O 1
ATOM 860 N N . PRO A 1 107 ? -16.069 6.199 15.422 1.00 94.88 107 PRO A N 1
ATOM 861 C CA . PRO A 1 107 ? -15.722 5.697 14.105 1.00 94.88 107 PRO A CA 1
ATOM 862 C C . PRO A 1 107 ? -14.434 4.882 14.200 1.00 94.88 107 PRO A C 1
ATOM 864 O O . PRO A 1 107 ? -13.478 5.307 14.845 1.00 94.88 107 PRO A O 1
ATOM 867 N N . TYR A 1 108 ? -14.415 3.717 13.557 1.00 91.25 108 TYR A N 1
ATOM 868 C CA . TYR A 1 108 ? -13.172 2.993 13.337 1.00 91.25 108 TYR A CA 1
ATOM 869 C C . TYR A 1 108 ? -12.458 3.620 12.142 1.00 91.25 108 TYR A C 1
ATOM 871 O O . TYR A 1 108 ? -13.010 3.675 11.036 1.00 91.25 108 TYR A O 1
ATOM 879 N N . ALA A 1 109 ? -11.227 4.062 12.349 1.00 80.62 109 ALA A N 1
ATOM 880 C CA . ALA A 1 109 ? -10.386 4.641 11.322 1.00 80.62 109 ALA A CA 1
ATOM 881 C C . ALA A 1 109 ? -9.060 3.886 11.269 1.00 80.62 109 ALA A C 1
ATOM 883 O O . ALA A 1 109 ? -8.266 3.920 12.202 1.00 80.62 109 ALA A O 1
ATOM 884 N N . GLU A 1 110 ? -8.775 3.259 10.129 1.00 72.50 110 GLU A N 1
ATOM 885 C CA . GLU A 1 110 ? -7.549 2.478 9.914 1.00 72.50 110 GLU A CA 1
ATOM 886 C C . GLU A 1 110 ? -6.265 3.264 10.224 1.00 72.50 110 GLU A C 1
ATOM 888 O O . GLU A 1 110 ? -5.280 2.679 10.652 1.00 72.50 110 GLU A O 1
ATOM 893 N N . VAL A 1 111 ? -6.271 4.589 10.042 1.00 62.25 111 VAL A N 1
ATOM 894 C CA . VAL A 1 111 ? -5.130 5.454 10.382 1.00 62.25 111 VAL A CA 1
ATOM 895 C C . VAL A 1 111 ? -4.828 5.517 11.884 1.00 62.25 111 VAL A C 1
ATOM 897 O O . VAL A 1 111 ? -3.675 5.731 12.234 1.00 62.25 111 VAL A O 1
ATOM 900 N N . TYR A 1 112 ? -5.822 5.316 12.750 1.00 71.88 112 TYR A N 1
ATOM 901 C CA . TYR A 1 112 ? -5.664 5.376 14.208 1.00 71.88 112 TYR A CA 1
ATOM 902 C C . TYR A 1 112 ? -5.737 3.994 14.867 1.00 71.88 112 TYR A C 1
ATOM 904 O O . TYR A 1 112 ? -5.095 3.761 15.887 1.00 71.88 112 TYR A O 1
ATOM 912 N N . ASP A 1 113 ? -6.517 3.078 14.290 1.00 81.69 113 ASP A N 1
ATOM 913 C CA . ASP A 1 113 ? -6.946 1.842 14.945 1.00 81.69 113 ASP A CA 1
ATOM 914 C C . ASP A 1 113 ? -6.280 0.568 14.398 1.00 81.69 113 ASP A C 1
ATOM 916 O O . ASP A 1 113 ? -6.447 -0.510 14.981 1.00 81.69 113 ASP A O 1
ATOM 920 N N . LEU A 1 114 ? -5.542 0.648 13.280 1.00 75.00 114 LEU A N 1
ATOM 921 C CA . LEU A 1 114 ? -4.685 -0.449 12.823 1.00 75.00 114 LEU A CA 1
ATOM 922 C C . LEU A 1 114 ? -3.247 -0.219 13.292 1.00 75.00 114 LEU A C 1
ATOM 924 O O . LEU A 1 114 ? -2.664 0.814 12.978 1.00 75.00 114 LEU A O 1
ATOM 928 N N . PRO A 1 115 ? -2.638 -1.189 13.993 1.00 55.47 115 PRO A N 1
ATOM 929 C CA . PRO A 1 115 ? -1.360 -0.957 14.646 1.00 55.47 115 PRO A CA 1
ATOM 930 C C . PRO A 1 115 ? -0.152 -0.869 13.694 1.00 55.47 115 PRO A C 1
ATOM 932 O O . PRO A 1 115 ? 0.866 -0.357 14.142 1.00 55.47 115 PRO A O 1
ATOM 935 N N . TYR A 1 116 ? -0.214 -1.311 12.420 1.00 55.44 116 TYR A N 1
ATOM 936 C CA . TYR A 1 116 ? 0.958 -1.298 11.514 1.00 55.44 116 TYR A CA 1
ATOM 937 C C . TYR A 1 116 ? 0.634 -1.145 10.013 1.00 55.44 116 TYR A C 1
ATOM 939 O O . TYR A 1 116 ? -0.461 -1.486 9.561 1.00 55.44 116 TYR A O 1
ATOM 947 N N . GLY A 1 117 ? 1.647 -0.676 9.263 1.00 58.47 117 GLY A N 1
ATOM 948 C CA . GLY A 1 117 ? 1.652 -0.340 7.836 1.00 58.47 117 GLY A CA 1
ATOM 949 C C . GLY A 1 117 ? 0.909 -1.318 6.932 1.00 58.47 117 GLY A C 1
ATOM 950 O O . GLY A 1 117 ? 1.275 -2.486 6.786 1.00 58.47 117 GLY A O 1
ATOM 951 N N . SER A 1 118 ? -0.159 -0.821 6.319 1.00 77.38 118 SER A N 1
ATOM 952 C CA . SER A 1 118 ? -0.998 -1.576 5.402 1.00 77.38 118 SER A CA 1
ATOM 953 C C . SER A 1 118 ? -0.570 -1.347 3.954 1.00 77.38 118 SER A C 1
ATOM 955 O O . SER A 1 118 ? -0.074 -0.283 3.577 1.00 77.38 118 SER A O 1
ATOM 957 N N . VAL A 1 119 ? -0.769 -2.369 3.121 1.00 91.44 119 VAL A N 1
ATOM 958 C CA . VAL A 1 119 ? -0.649 -2.220 1.668 1.00 91.44 119 VAL A CA 1
ATOM 959 C C . VAL A 1 119 ? -1.853 -1.434 1.160 1.00 91.44 119 VAL A C 1
ATOM 961 O O . VAL A 1 119 ? -2.991 -1.759 1.511 1.00 91.44 119 VAL A O 1
ATOM 964 N N . LEU A 1 120 ? -1.626 -0.433 0.308 1.00 93.56 120 LEU A N 1
ATOM 965 C CA . LEU A 1 120 ? -2.727 0.331 -0.273 1.00 93.56 120 LEU A CA 1
ATOM 966 C C . LEU A 1 120 ? -3.607 -0.572 -1.150 1.00 93.56 120 LEU A C 1
ATOM 968 O O . LEU A 1 120 ? -3.137 -1.306 -2.022 1.00 93.56 120 LEU A O 1
ATOM 972 N N . SER A 1 121 ? -4.918 -0.502 -0.927 1.00 93.38 121 SER A N 1
ATOM 973 C CA . SER A 1 121 ? -5.898 -1.202 -1.761 1.00 93.38 121 SER A CA 1
ATOM 974 C C . SER A 1 121 ? -6.037 -0.539 -3.133 1.00 93.38 121 SER A C 1
ATOM 976 O O . SER A 1 121 ? -5.749 0.647 -3.284 1.00 93.38 121 SER A O 1
ATOM 978 N N . ARG A 1 122 ? -6.597 -1.261 -4.114 1.00 96.38 122 ARG A N 1
ATOM 979 C CA . ARG A 1 122 ? -6.974 -0.713 -5.431 1.00 96.38 122 ARG A CA 1
ATOM 980 C C . ARG A 1 122 ? -7.650 0.656 -5.341 1.00 96.38 122 ARG A C 1
ATOM 982 O O . ARG A 1 122 ? -7.268 1.569 -6.060 1.00 96.38 122 ARG A O 1
ATOM 989 N N . LYS A 1 123 ? -8.665 0.772 -4.475 1.00 92.44 123 LYS A N 1
ATOM 990 C CA . LYS A 1 123 ? -9.472 1.992 -4.332 1.00 92.44 123 LYS A CA 1
ATOM 991 C C . LYS A 1 123 ? -8.647 3.157 -3.798 1.00 92.44 123 LYS A C 1
ATOM 993 O O . LYS A 1 123 ? -8.846 4.284 -4.229 1.00 92.44 123 LYS A O 1
ATOM 998 N N . GLU A 1 124 ? -7.735 2.876 -2.875 1.00 94.19 124 GLU A N 1
ATOM 999 C CA . GLU A 1 124 ? -6.873 3.901 -2.292 1.00 94.19 124 GLU A CA 1
ATOM 1000 C C . GLU A 1 124 ? -5.787 4.342 -3.278 1.00 94.19 124 GLU A C 1
ATOM 1002 O O . GLU A 1 124 ? -5.563 5.536 -3.431 1.00 94.19 124 GLU A O 1
ATOM 1007 N N . ILE A 1 125 ? -5.185 3.407 -4.022 1.00 98.25 125 ILE A N 1
ATOM 1008 C CA . ILE A 1 125 ? -4.246 3.735 -5.107 1.00 98.25 125 ILE A CA 1
ATOM 1009 C C . ILE A 1 125 ? -4.942 4.616 -6.152 1.00 98.25 125 ILE A C 1
ATOM 1011 O O . ILE A 1 125 ? -4.418 5.660 -6.521 1.00 98.25 125 ILE A O 1
ATOM 1015 N N . GLU A 1 126 ? -6.143 4.237 -6.595 1.00 98.12 126 GLU A N 1
ATOM 1016 C CA . GLU A 1 126 ? -6.936 5.018 -7.553 1.00 98.12 126 GLU A CA 1
ATOM 1017 C C . GLU A 1 126 ? -7.251 6.429 -7.036 1.00 98.12 126 GLU A C 1
ATOM 1019 O O . GLU A 1 126 ? -7.073 7.409 -7.762 1.00 98.12 126 GLU A O 1
ATOM 1024 N N . ARG A 1 127 ? -7.666 6.541 -5.767 1.00 97.38 127 ARG A N 1
ATOM 1025 C CA . ARG A 1 127 ? -7.922 7.826 -5.107 1.00 97.38 127 ARG A CA 1
ATOM 1026 C C . ARG A 1 127 ? -6.666 8.700 -5.096 1.00 97.38 127 ARG A C 1
ATOM 1028 O O . ARG A 1 127 ? -6.727 9.840 -5.544 1.00 97.38 127 ARG A O 1
ATOM 1035 N N . ARG A 1 128 ? -5.525 8.168 -4.648 1.00 97.94 128 ARG A N 1
ATOM 1036 C CA . ARG A 1 128 ? -4.261 8.917 -4.565 1.00 97.94 128 ARG A CA 1
ATOM 1037 C C . ARG A 1 128 ? -3.677 9.268 -5.934 1.00 97.94 128 ARG A C 1
ATOM 1039 O O . ARG A 1 128 ? -3.072 10.322 -6.081 1.00 97.94 128 ARG A O 1
ATOM 1046 N N . ILE A 1 129 ? -3.886 8.449 -6.965 1.00 98.50 129 ILE A N 1
ATOM 1047 C CA . ILE A 1 129 ? -3.526 8.823 -8.344 1.00 98.50 129 ILE A CA 1
ATOM 1048 C C . ILE A 1 129 ? -4.282 10.086 -8.768 1.00 98.50 129 ILE A C 1
ATOM 1050 O O . ILE A 1 129 ? -3.681 10.999 -9.325 1.00 98.50 129 ILE A O 1
ATOM 1054 N N . ARG A 1 130 ? -5.586 10.159 -8.492 1.00 97.31 130 ARG A N 1
ATOM 1055 C CA . ARG A 1 130 ? -6.414 11.308 -8.873 1.00 97.31 130 ARG A CA 1
ATOM 1056 C C . ARG A 1 130 ? -6.130 12.547 -8.024 1.00 97.31 130 ARG A C 1
ATOM 1058 O O . ARG A 1 130 ? -6.007 13.637 -8.572 1.00 97.31 130 ARG A O 1
ATOM 1065 N N . ASP A 1 131 ? -6.059 12.372 -6.710 1.00 96.44 131 ASP A N 1
ATOM 1066 C CA . ASP A 1 131 ? -6.067 13.484 -5.757 1.00 96.44 131 ASP A CA 1
ATOM 1067 C C . ASP A 1 131 ? -4.641 13.989 -5.457 1.00 96.44 131 ASP A C 1
ATOM 1069 O O . ASP A 1 131 ? -4.426 15.183 -5.269 1.00 96.44 131 ASP A O 1
ATOM 1073 N N . GLU A 1 132 ? -3.656 13.085 -5.447 1.00 97.31 132 GLU A N 1
ATOM 1074 C CA . GLU A 1 132 ? -2.272 13.341 -5.005 1.00 97.31 132 GLU A CA 1
ATOM 1075 C C . GLU A 1 132 ? -1.249 13.137 -6.138 1.00 97.31 132 GLU A C 1
ATOM 1077 O O . GLU A 1 132 ? -0.050 13.342 -5.947 1.00 97.31 132 GLU A O 1
ATOM 1082 N N . LYS A 1 133 ? -1.709 12.743 -7.335 1.00 98.12 133 LYS A N 1
ATOM 1083 C CA . LYS A 1 133 ? -0.855 12.383 -8.476 1.00 98.12 133 LYS A CA 1
ATOM 1084 C C . LYS A 1 133 ? 0.161 11.292 -8.135 1.00 98.12 133 LYS A C 1
ATOM 1086 O O . LYS A 1 133 ? 1.295 11.364 -8.590 1.00 98.12 133 LYS A O 1
ATOM 1091 N N . LEU A 1 134 ? -0.241 10.289 -7.345 1.00 98.56 134 LEU A N 1
ATOM 1092 C CA . LEU A 1 134 ? 0.631 9.188 -6.898 1.00 98.56 134 LEU A CA 1
ATOM 1093 C C . LEU A 1 134 ? 1.406 8.524 -8.051 1.00 98.56 134 LEU A C 1
ATOM 1095 O O . LEU A 1 134 ? 2.574 8.169 -7.897 1.00 98.56 134 LEU A O 1
ATOM 1099 N N . ILE A 1 135 ? 0.740 8.358 -9.198 1.00 98.56 135 ILE A N 1
ATOM 1100 C CA . ILE A 1 135 ? 1.330 7.878 -10.448 1.00 98.56 135 ILE A CA 1
ATOM 1101 C C . ILE A 1 135 ? 0.891 8.801 -11.583 1.00 98.56 135 ILE A C 1
ATOM 1103 O O . ILE A 1 135 ? -0.306 8.998 -11.798 1.00 98.56 135 ILE A O 1
ATOM 1107 N N . GLU A 1 136 ? 1.856 9.324 -12.331 1.00 98.31 136 GLU A N 1
ATOM 1108 C CA . GLU A 1 136 ? 1.641 10.121 -13.543 1.00 98.31 136 GLU A CA 1
ATOM 1109 C C . GLU A 1 136 ? 2.167 9.352 -14.772 1.00 98.31 136 GLU A C 1
ATOM 1111 O O . GLU A 1 136 ? 2.952 8.410 -14.647 1.00 98.31 136 GLU A O 1
ATOM 1116 N N . ASN A 1 137 ? 1.744 9.746 -15.976 1.00 97.75 137 ASN A N 1
ATOM 1117 C CA . ASN A 1 137 ? 2.184 9.167 -17.259 1.00 97.75 137 ASN A CA 1
ATOM 1118 C C . ASN A 1 137 ? 1.941 7.655 -17.429 1.00 97.75 137 ASN A C 1
ATOM 1120 O O . ASN A 1 137 ? 2.624 6.993 -18.210 1.00 97.75 137 ASN A O 1
ATOM 1124 N N . TYR A 1 138 ? 0.951 7.104 -16.730 1.00 98.12 138 TYR A N 1
ATOM 1125 C CA . TYR A 1 138 ? 0.451 5.773 -17.047 1.00 98.12 138 TYR A CA 1
ATOM 1126 C C . TYR A 1 138 ? -0.254 5.762 -18.412 1.00 98.12 138 TYR A C 1
ATOM 1128 O O . TYR A 1 138 ? -0.749 6.780 -18.892 1.00 98.12 138 TYR A O 1
ATOM 1136 N N . ILE A 1 139 ? -0.328 4.586 -19.024 1.00 98.31 139 ILE A N 1
ATOM 1137 C CA . ILE A 1 139 ? -0.862 4.367 -20.372 1.00 98.31 139 ILE A CA 1
ATOM 1138 C C . ILE A 1 139 ? -2.359 4.077 -20.324 1.00 98.31 139 ILE A C 1
ATOM 1140 O O . ILE A 1 139 ? -3.141 4.699 -21.034 1.00 98.31 139 ILE A O 1
ATOM 1144 N N . ASP A 1 140 ? -2.764 3.130 -19.479 1.00 98.31 140 ASP A N 1
ATOM 1145 C CA . ASP A 1 140 ? -4.165 2.776 -19.274 1.00 98.31 140 ASP A CA 1
ATOM 1146 C C . ASP A 1 140 ? -4.406 2.411 -17.809 1.00 98.31 140 ASP A C 1
ATOM 1148 O O . ASP A 1 140 ? -4.027 1.332 -17.337 1.00 98.31 140 ASP A O 1
ATOM 1152 N N . LEU A 1 141 ? -5.075 3.314 -17.087 1.00 98.00 141 LEU A N 1
ATOM 1153 C CA . LEU A 1 141 ? -5.338 3.163 -15.656 1.00 98.00 141 LEU A CA 1
ATOM 1154 C C . LEU A 1 141 ? -6.071 1.856 -15.354 1.00 98.00 141 LEU A C 1
ATOM 1156 O O . LEU A 1 141 ? -5.727 1.155 -14.405 1.00 98.00 141 LEU A O 1
ATOM 1160 N N . LYS A 1 142 ? -7.074 1.502 -16.165 1.00 97.38 142 LYS A N 1
ATOM 1161 C CA . LYS A 1 142 ? -7.910 0.322 -15.920 1.00 97.38 142 LYS A CA 1
ATOM 1162 C C . LYS A 1 142 ? -7.091 -0.968 -15.972 1.00 97.38 142 LYS A C 1
ATOM 1164 O O . LYS A 1 142 ? -7.281 -1.831 -15.112 1.00 97.38 142 LYS A O 1
ATOM 1169 N N . THR A 1 143 ? -6.203 -1.086 -16.957 1.00 98.00 143 THR A N 1
ATOM 1170 C CA . THR A 1 143 ? -5.344 -2.253 -17.189 1.00 98.00 143 THR A CA 1
ATOM 1171 C C . THR A 1 143 ? -4.180 -2.314 -16.210 1.00 98.00 143 THR A C 1
ATOM 1173 O O . THR A 1 143 ? -3.812 -3.410 -15.778 1.00 98.00 143 THR A O 1
ATOM 1176 N N . GLN A 1 144 ? -3.585 -1.170 -15.869 1.00 98.62 144 GLN A N 1
ATOM 1177 C CA . GLN A 1 144 ? -2.393 -1.119 -15.022 1.00 98.62 144 GLN A CA 1
ATOM 1178 C C . GLN A 1 144 ? -2.716 -1.213 -13.536 1.00 98.62 144 GLN A C 1
ATOM 1180 O O . GLN A 1 144 ? -1.995 -1.881 -12.794 1.00 98.62 144 GLN A O 1
ATOM 1185 N N . LEU A 1 145 ? -3.825 -0.626 -13.093 1.00 98.50 145 LEU A N 1
ATOM 1186 C CA . LEU A 1 145 ? -4.248 -0.704 -11.704 1.00 98.50 145 LEU A CA 1
ATOM 1187 C C . LEU A 1 145 ? -4.587 -2.158 -11.334 1.00 98.50 145 LEU A C 1
ATOM 1189 O O . LEU A 1 145 ? -5.428 -2.791 -11.977 1.00 98.50 145 LEU A O 1
ATOM 1193 N N . GLN A 1 146 ? -3.962 -2.681 -10.279 1.00 97.88 146 GLN A N 1
ATOM 1194 C CA . GLN A 1 146 ? -4.148 -4.041 -9.757 1.00 97.88 146 GLN A CA 1
ATOM 1195 C C . GLN A 1 146 ? -4.941 -4.016 -8.433 1.00 97.88 146 GLN A C 1
ATOM 1197 O O . GLN A 1 146 ? -5.241 -2.940 -7.913 1.00 97.88 146 GLN A O 1
ATOM 1202 N N . PRO A 1 147 ? -5.351 -5.169 -7.864 1.00 95.25 147 PRO A N 1
ATOM 1203 C CA . PRO A 1 147 ? -6.070 -5.201 -6.585 1.00 95.25 147 PRO A CA 1
ATOM 1204 C C . PRO A 1 147 ? -5.335 -4.529 -5.410 1.00 95.25 147 PRO A C 1
ATOM 1206 O O . PRO A 1 147 ? -5.982 -4.022 -4.493 1.00 95.25 147 PRO A O 1
ATOM 1209 N N . ASN A 1 148 ? -4.003 -4.537 -5.435 1.00 94.00 148 ASN A N 1
ATOM 1210 C CA . ASN A 1 148 ? -3.116 -4.093 -4.355 1.00 94.00 148 ASN A CA 1
ATOM 1211 C C . ASN A 1 148 ? -1.776 -3.556 -4.892 1.00 94.00 148 ASN A C 1
ATOM 1213 O O . ASN A 1 148 ? -0.720 -3.754 -4.294 1.00 94.00 148 ASN A O 1
ATOM 1217 N N . GLY A 1 149 ? -1.805 -2.939 -6.070 1.00 97.25 149 GLY A N 1
ATOM 1218 C CA . GLY A 1 149 ? -0.608 -2.398 -6.691 1.00 97.25 149 GLY A CA 1
ATOM 1219 C C . GLY A 1 149 ? -0.886 -1.729 -8.024 1.00 97.25 149 GLY A C 1
ATOM 1220 O O . GLY A 1 149 ? -2.037 -1.600 -8.448 1.00 97.25 149 GLY A O 1
ATOM 1221 N N . PHE A 1 150 ? 0.188 -1.330 -8.687 1.00 98.75 150 PHE A N 1
ATOM 1222 C CA . PHE A 1 150 ? 0.140 -0.670 -9.982 1.00 98.75 150 PHE A CA 1
ATOM 1223 C C . PHE A 1 150 ? 1.195 -1.268 -10.910 1.00 98.75 150 PHE A C 1
ATOM 1225 O O . PHE A 1 150 ? 2.368 -1.319 -10.550 1.00 98.75 150 PHE A O 1
ATOM 1232 N N . ASP A 1 151 ? 0.788 -1.752 -12.081 1.00 98.69 151 ASP A N 1
ATOM 1233 C CA . ASP A 1 151 ? 1.725 -2.279 -13.072 1.00 98.69 151 ASP A CA 1
ATOM 1234 C C . ASP A 1 151 ? 2.438 -1.127 -13.801 1.00 98.69 151 ASP A C 1
ATOM 1236 O O . ASP A 1 151 ? 1.790 -0.319 -14.464 1.00 98.69 151 ASP A O 1
ATOM 1240 N N . CYS A 1 152 ? 3.767 -1.101 -13.746 1.00 98.69 152 CYS A N 1
ATOM 1241 C CA . CYS A 1 152 ? 4.620 -0.196 -14.511 1.00 98.69 152 CYS A CA 1
ATOM 1242 C C . CYS A 1 152 ? 5.048 -0.816 -15.844 1.00 98.69 152 CYS A C 1
ATOM 1244 O O . CYS A 1 152 ? 5.214 -2.040 -15.978 1.00 98.69 152 CYS A O 1
ATOM 1246 N N . THR A 1 153 ? 5.235 0.043 -16.838 1.00 98.69 153 THR A N 1
ATOM 1247 C CA . THR A 1 153 ? 5.427 -0.341 -18.235 1.00 98.69 153 THR A CA 1
ATOM 1248 C C . THR A 1 153 ? 6.801 0.054 -18.759 1.00 98.69 153 THR A C 1
ATOM 1250 O O . THR A 1 153 ? 7.373 1.051 -18.336 1.00 98.69 153 THR A O 1
ATOM 1253 N N . LEU A 1 154 ? 7.348 -0.754 -19.669 1.00 98.56 154 LEU A N 1
ATOM 1254 C CA . LEU A 1 154 ? 8.668 -0.547 -20.261 1.00 98.56 154 LEU A CA 1
ATOM 1255 C C . LEU A 1 154 ? 8.674 0.659 -21.215 1.00 98.56 154 LEU A C 1
ATOM 1257 O O . LEU A 1 154 ? 7.994 0.620 -22.244 1.00 98.56 154 LEU A O 1
ATOM 1261 N N . GLN A 1 155 ? 9.494 1.667 -20.907 1.00 98.06 155 GLN A N 1
ATOM 1262 C CA . GLN A 1 155 ? 9.764 2.816 -21.775 1.00 98.06 155 GLN A CA 1
ATOM 1263 C C . GLN A 1 155 ? 10.963 2.557 -22.695 1.00 98.06 155 GLN A C 1
ATOM 1265 O O . GLN A 1 155 ? 10.844 2.654 -23.916 1.00 98.06 155 GLN A O 1
ATOM 1270 N N . SER A 1 156 ? 12.108 2.210 -22.106 1.00 98.31 156 SER A N 1
ATOM 1271 C CA . SER A 1 156 ? 13.356 1.909 -22.815 1.00 98.31 156 SER A CA 1
ATOM 1272 C C . SER A 1 156 ? 14.194 0.894 -22.041 1.00 98.31 156 SER A C 1
ATOM 1274 O O . SER A 1 156 ? 13.955 0.637 -20.858 1.00 98.31 156 SER A O 1
ATOM 1276 N N . VAL A 1 157 ? 15.162 0.280 -22.718 1.00 98.50 157 VAL A N 1
ATOM 1277 C CA . VAL A 1 157 ? 16.081 -0.692 -22.124 1.00 98.50 157 VAL A CA 1
ATOM 1278 C C . VAL A 1 157 ? 17.481 -0.497 -22.684 1.00 98.50 157 VAL A C 1
ATOM 1280 O O . VAL A 1 157 ? 17.658 -0.247 -23.871 1.00 98.50 157 VAL A O 1
ATOM 1283 N N . ALA A 1 158 ? 18.481 -0.613 -21.822 1.00 98.44 158 ALA A N 1
ATOM 1284 C CA . ALA A 1 158 ? 19.875 -0.425 -22.170 1.00 98.44 158 ALA A CA 1
ATOM 1285 C C . ALA A 1 158 ? 20.748 -1.530 -21.574 1.00 98.44 158 ALA A C 1
ATOM 1287 O O . ALA A 1 158 ? 20.478 -2.056 -20.490 1.00 98.44 158 ALA A O 1
ATOM 1288 N N . LYS A 1 159 ? 21.821 -1.886 -22.276 1.00 97.56 159 LYS A N 1
ATOM 1289 C CA . LYS A 1 159 ? 22.856 -2.783 -21.767 1.00 97.56 159 LYS A CA 1
ATOM 1290 C C . LYS A 1 159 ? 23.816 -2.000 -20.878 1.00 97.56 159 LYS A C 1
ATOM 1292 O O . LYS A 1 159 ? 24.229 -0.902 -21.234 1.00 97.56 159 LYS A O 1
ATOM 1297 N N . ILE A 1 160 ? 24.192 -2.581 -19.744 1.00 95.69 160 ILE A N 1
ATOM 1298 C CA . ILE A 1 160 ? 25.184 -1.994 -18.836 1.00 95.69 160 ILE A CA 1
ATOM 1299 C C . ILE A 1 160 ? 26.596 -2.310 -19.354 1.00 95.69 160 ILE A C 1
ATOM 1301 O O . ILE A 1 160 ? 26.891 -3.468 -19.668 1.00 95.69 160 ILE A O 1
ATOM 1305 N N . LYS A 1 161 ? 27.468 -1.297 -19.436 1.00 94.00 161 LYS A N 1
ATOM 1306 C CA . LYS A 1 161 ? 28.876 -1.412 -19.847 1.00 94.00 161 LYS A CA 1
ATOM 1307 C C . LYS A 1 161 ? 29.817 -0.856 -18.775 1.00 94.00 161 LYS A C 1
ATOM 1309 O O . LYS A 1 161 ? 29.569 0.188 -18.182 1.00 94.00 161 LYS A O 1
ATOM 1314 N N . GLY A 1 162 ? 30.938 -1.542 -18.566 1.00 91.88 162 GLY A N 1
ATOM 1315 C CA . GLY A 1 162 ? 31.943 -1.144 -17.580 1.00 91.88 162 GLY A CA 1
ATOM 1316 C C . GLY A 1 162 ? 31.565 -1.515 -16.143 1.00 91.88 162 GLY A C 1
ATOM 1317 O O . GLY A 1 162 ? 30.791 -2.443 -15.909 1.00 91.88 162 GLY A O 1
ATOM 1318 N N . CYS A 1 163 ? 32.149 -0.800 -15.183 1.00 93.75 163 CYS A N 1
ATOM 1319 C CA . CYS A 1 163 ? 32.020 -1.068 -13.750 1.00 93.75 163 CYS A CA 1
ATOM 1320 C C . CYS A 1 163 ? 31.487 0.170 -13.020 1.00 93.75 163 CYS A C 1
ATOM 1322 O O . CYS A 1 163 ? 31.794 1.293 -13.411 1.00 93.75 163 CYS A O 1
ATOM 1324 N N . GLY A 1 164 ? 30.734 -0.042 -11.940 1.00 94.19 164 GLY A N 1
ATOM 1325 C CA . GLY A 1 164 ? 30.382 1.015 -10.990 1.00 94.19 164 GLY A CA 1
ATOM 1326 C C . GLY A 1 164 ? 31.273 0.989 -9.747 1.00 94.19 164 GLY A C 1
ATOM 1327 O O . GLY A 1 164 ? 31.928 -0.017 -9.467 1.00 94.19 164 GLY A O 1
ATOM 1328 N N . LYS A 1 165 ? 31.264 2.081 -8.982 1.00 96.25 165 LYS A N 1
ATOM 1329 C CA . LYS A 1 165 ? 31.857 2.176 -7.640 1.00 96.25 165 LYS A CA 1
ATOM 1330 C C . LYS A 1 165 ? 30.823 2.716 -6.664 1.00 96.25 165 LYS A C 1
ATOM 1332 O O . LYS A 1 165 ? 30.054 3.606 -7.024 1.00 96.25 165 LYS A O 1
ATOM 1337 N N . LEU A 1 166 ? 30.826 2.178 -5.451 1.00 95.12 166 LEU A N 1
ATOM 1338 C CA . LEU A 1 166 ? 29.997 2.620 -4.335 1.00 95.12 166 LEU A CA 1
ATOM 1339 C C . LEU A 1 166 ? 30.907 2.882 -3.135 1.00 95.12 166 LEU A C 1
ATOM 1341 O O . LEU A 1 166 ? 31.842 2.120 -2.892 1.00 95.12 166 LEU A O 1
ATOM 1345 N N . ASP A 1 167 ? 30.603 3.930 -2.393 1.00 95.00 167 ASP A N 1
ATOM 1346 C CA . ASP A 1 167 ? 31.283 4.377 -1.183 1.00 95.00 167 ASP A CA 1
ATOM 1347 C C . ASP A 1 167 ? 30.268 4.578 -0.045 1.00 95.00 167 ASP A C 1
ATOM 1349 O O . ASP A 1 167 ? 29.090 4.242 -0.186 1.00 95.00 167 ASP A O 1
ATOM 1353 N N . PHE A 1 168 ? 30.723 5.056 1.116 1.00 93.69 168 PHE A N 1
ATOM 1354 C CA . PHE A 1 168 ? 29.869 5.162 2.303 1.00 93.69 168 PHE A CA 1
ATOM 1355 C C . PHE A 1 168 ? 28.888 6.341 2.230 1.00 93.69 168 PHE A C 1
ATOM 1357 O O . PHE A 1 168 ? 27.703 6.162 2.509 1.00 93.69 168 PHE A O 1
ATOM 1364 N N . ASP A 1 169 ? 29.360 7.532 1.854 1.00 92.12 169 ASP A N 1
ATOM 1365 C CA . ASP A 1 169 ? 28.561 8.766 1.859 1.00 92.12 169 ASP A CA 1
ATOM 1366 C C . ASP A 1 169 ? 28.050 9.186 0.469 1.00 92.12 169 ASP A C 1
ATOM 1368 O O . ASP A 1 169 ? 27.281 10.141 0.356 1.00 92.12 169 ASP A O 1
ATOM 1372 N N . ASN A 1 170 ? 28.359 8.397 -0.565 1.00 90.56 170 ASN A N 1
ATOM 1373 C CA . ASN A 1 170 ? 28.014 8.606 -1.974 1.00 90.56 170 ASN A CA 1
ATOM 1374 C C . ASN A 1 170 ? 28.847 9.673 -2.707 1.00 90.56 170 ASN A C 1
ATOM 1376 O O . ASN A 1 170 ? 28.487 10.024 -3.836 1.00 90.56 170 ASN A O 1
ATOM 1380 N N . SER A 1 171 ? 29.921 10.194 -2.111 1.00 92.44 171 SER A N 1
ATOM 1381 C CA . SER A 1 171 ? 30.802 11.191 -2.729 1.00 92.44 171 SER A CA 1
ATOM 1382 C C . SER A 1 171 ? 31.689 10.624 -3.846 1.00 92.44 171 SER A C 1
ATOM 1384 O O . SER A 1 171 ? 31.987 11.334 -4.806 1.00 92.44 171 SER A O 1
ATOM 1386 N N . GLU A 1 172 ? 32.057 9.342 -3.780 1.00 94.12 172 GLU A N 1
ATOM 1387 C CA . GLU A 1 172 ? 32.894 8.652 -4.780 1.00 94.12 172 GLU A CA 1
ATOM 1388 C C . GLU A 1 172 ? 32.100 7.717 -5.712 1.00 94.12 172 GLU A C 1
ATOM 1390 O O . GLU A 1 172 ? 32.664 6.976 -6.532 1.00 94.12 172 GLU A O 1
ATOM 1395 N N . ARG A 1 173 ? 30.768 7.738 -5.607 1.00 93.69 173 ARG A N 1
ATOM 1396 C CA . ARG A 1 173 ? 29.889 6.872 -6.389 1.00 93.69 173 ARG A CA 1
ATOM 1397 C C . ARG A 1 173 ? 30.011 7.145 -7.884 1.00 93.69 173 ARG A C 1
ATOM 1399 O O . ARG A 1 173 ? 29.800 8.258 -8.359 1.00 93.69 173 ARG A O 1
ATOM 1406 N N . THR A 1 174 ? 30.212 6.079 -8.653 1.00 94.69 174 THR A N 1
ATOM 1407 C CA . THR A 1 174 ? 30.174 6.117 -10.121 1.00 94.69 174 THR A CA 1
ATOM 1408 C C . THR A 1 174 ? 29.281 5.004 -10.648 1.00 94.69 174 THR A C 1
ATOM 1410 O O . THR A 1 174 ? 29.376 3.854 -10.217 1.00 94.69 174 THR A O 1
ATOM 1413 N N . LEU A 1 175 ? 28.380 5.347 -11.568 1.00 93.94 175 LEU A N 1
ATOM 1414 C CA . LEU A 1 175 ? 27.528 4.373 -12.242 1.00 93.94 175 LEU A CA 1
ATOM 1415 C C . LEU A 1 175 ? 28.190 3.910 -13.545 1.00 93.94 175 LEU A C 1
ATOM 1417 O O . LEU A 1 175 ? 28.868 4.709 -14.191 1.00 93.94 175 LEU A O 1
ATOM 1421 N N . PRO A 1 176 ? 27.985 2.645 -13.949 1.00 95.19 176 PRO A N 1
ATOM 1422 C CA . PRO A 1 176 ? 28.454 2.165 -15.241 1.00 95.19 176 PRO A CA 1
ATOM 1423 C C . PRO A 1 176 ? 27.740 2.883 -16.396 1.00 95.19 176 PRO A C 1
ATOM 1425 O O . PRO A 1 176 ? 26.591 3.327 -16.267 1.00 95.19 176 PRO A O 1
ATOM 1428 N N . GLU A 1 177 ? 28.417 2.945 -17.540 1.00 94.69 177 GLU A N 1
ATOM 1429 C CA . GLU A 1 177 ? 27.845 3.443 -18.788 1.00 94.69 177 GLU A CA 1
ATOM 1430 C C . GLU A 1 177 ? 26.711 2.533 -19.268 1.00 94.69 177 GLU A C 1
ATOM 1432 O O . GLU A 1 177 ? 26.623 1.351 -18.910 1.00 94.69 177 GLU A O 1
ATOM 1437 N N . ILE A 1 178 ? 25.839 3.082 -20.111 1.00 96.81 178 ILE A N 1
ATOM 1438 C CA . ILE A 1 178 ? 24.783 2.313 -20.759 1.00 96.81 178 ILE A CA 1
ATOM 1439 C C . ILE A 1 178 ? 24.758 2.531 -22.262 1.00 96.81 178 ILE A C 1
ATOM 1441 O O . ILE A 1 178 ? 25.064 3.609 -22.759 1.00 96.81 178 ILE A O 1
ATOM 1445 N N . GLU A 1 179 ? 24.346 1.489 -22.970 1.00 97.19 179 GLU A N 1
ATOM 1446 C CA . GLU A 1 179 ? 24.066 1.515 -24.400 1.00 97.19 179 GLU A CA 1
ATOM 1447 C C . GLU A 1 179 ? 22.604 1.124 -24.613 1.00 97.19 179 GLU A C 1
ATOM 1449 O O . GLU A 1 179 ? 22.214 -0.007 -24.314 1.00 97.19 179 GLU A O 1
ATOM 1454 N N . GLU A 1 180 ? 21.784 2.072 -25.068 1.00 97.50 180 GLU A N 1
ATOM 1455 C CA . GLU A 1 180 ? 20.361 1.840 -25.321 1.00 97.50 180 GLU A CA 1
ATOM 1456 C C . GLU A 1 180 ? 20.162 0.834 -26.460 1.00 97.50 180 GLU A C 1
ATOM 1458 O O . GLU A 1 180 ? 20.868 0.862 -27.468 1.00 97.50 180 GLU A O 1
ATOM 1463 N N . ILE A 1 181 ? 19.198 -0.069 -26.285 1.00 98.25 181 ILE A N 1
ATOM 1464 C CA . ILE A 1 181 ? 18.827 -1.065 -27.287 1.00 98.25 181 ILE A CA 1
ATOM 1465 C C . ILE A 1 181 ? 17.546 -0.567 -27.962 1.00 98.25 181 ILE A C 1
ATOM 1467 O O . ILE A 1 181 ? 16.524 -0.428 -27.279 1.00 98.25 181 ILE A O 1
ATOM 1471 N N . PRO A 1 182 ? 17.574 -0.277 -29.274 1.00 97.69 182 PRO A N 1
ATOM 1472 C CA . PRO A 1 182 ? 16.409 0.245 -29.967 1.00 97.69 182 PRO A CA 1
ATOM 1473 C C . PRO A 1 182 ? 15.302 -0.809 -30.059 1.00 97.69 182 PRO A C 1
ATOM 1475 O O . PRO A 1 182 ? 15.552 -2.013 -30.090 1.00 97.69 182 PRO A O 1
ATOM 1478 N N . PHE A 1 183 ? 14.061 -0.334 -30.135 1.00 98.31 183 PHE A N 1
ATOM 1479 C CA . PHE A 1 183 ? 12.934 -1.175 -30.526 1.00 98.31 183 PHE A CA 1
ATOM 1480 C C . PHE A 1 183 ? 12.874 -1.281 -32.052 1.00 98.31 183 PHE A C 1
ATOM 1482 O O . PHE A 1 183 ? 12.964 -0.267 -32.744 1.00 98.31 183 PHE A O 1
ATOM 1489 N N . GLU A 1 184 ? 12.624 -2.485 -32.549 1.00 97.62 184 GLU A N 1
ATOM 1490 C CA . GLU A 1 184 ? 12.351 -2.805 -33.948 1.00 97.62 184 GLU A CA 1
ATOM 1491 C C . GLU A 1 184 ? 10.884 -3.245 -34.050 1.00 97.62 184 GLU A C 1
ATOM 1493 O O . GLU A 1 184 ? 10.463 -4.173 -33.360 1.00 97.62 184 GLU A O 1
ATOM 1498 N N . ASP A 1 185 ? 10.069 -2.532 -34.835 1.00 95.81 185 ASP A N 1
ATOM 1499 C CA . ASP A 1 185 ? 8.622 -2.783 -34.969 1.00 95.81 185 ASP A CA 1
ATOM 1500 C C . ASP A 1 185 ? 7.873 -2.908 -33.620 1.00 95.81 185 ASP A C 1
ATOM 1502 O O . ASP A 1 185 ? 7.046 -3.797 -33.412 1.00 95.81 185 ASP A O 1
ATOM 1506 N N . ASP A 1 186 ? 8.175 -2.005 -32.678 1.00 97.00 186 ASP A N 1
ATOM 1507 C CA . ASP A 1 186 ? 7.685 -1.994 -31.286 1.00 97.00 186 ASP A CA 1
ATOM 1508 C C . ASP A 1 186 ? 8.123 -3.173 -30.409 1.00 97.00 186 ASP A C 1
ATOM 1510 O O . ASP A 1 186 ? 7.651 -3.302 -29.277 1.00 97.00 186 ASP A O 1
ATOM 1514 N N . TRP A 1 187 ? 9.050 -4.007 -30.859 1.00 98.56 187 TRP A N 1
ATOM 1515 C CA . TRP A 1 187 ? 9.596 -5.106 -30.075 1.00 98.56 187 TRP A CA 1
ATOM 1516 C C . TRP A 1 187 ? 11.082 -4.911 -29.801 1.00 98.56 187 TRP A C 1
ATOM 1518 O O . TRP A 1 187 ? 11.816 -4.333 -30.591 1.00 98.56 187 TRP A O 1
ATOM 1528 N N . VAL A 1 188 ? 11.538 -5.399 -28.653 1.00 98.56 188 VAL A N 1
ATOM 1529 C CA . VAL A 1 188 ? 12.961 -5.503 -28.333 1.00 98.56 188 VAL A CA 1
ATOM 1530 C C . VAL A 1 188 ? 13.260 -6.927 -27.895 1.00 98.56 188 VAL A C 1
ATOM 1532 O O . VAL A 1 188 ? 12.550 -7.492 -27.055 1.00 98.56 188 VAL A O 1
ATOM 1535 N N . PHE A 1 189 ? 14.297 -7.520 -28.482 1.00 98.38 189 PHE A N 1
ATOM 1536 C CA . PHE A 1 189 ? 14.823 -8.805 -28.047 1.00 98.38 189 PHE A CA 1
ATOM 1537 C C . PHE A 1 189 ? 15.964 -8.591 -27.062 1.00 98.38 189 PHE A C 1
ATOM 1539 O O . PHE A 1 189 ? 16.925 -7.876 -27.342 1.00 98.38 189 PHE A O 1
ATOM 1546 N N . LEU A 1 190 ? 15.877 -9.254 -25.915 1.00 98.50 190 LEU A N 1
ATOM 1547 C CA . LEU A 1 190 ? 16.919 -9.256 -24.902 1.00 98.50 190 LEU A CA 1
ATOM 1548 C C . LEU A 1 190 ? 17.442 -10.678 -24.755 1.00 98.50 190 LEU A C 1
ATOM 1550 O O . LEU A 1 190 ? 16.714 -11.559 -24.304 1.00 98.50 190 LEU A O 1
ATOM 1554 N N . SER A 1 191 ? 18.699 -10.900 -25.132 1.00 98.19 191 SER A N 1
ATOM 1555 C CA . SER A 1 191 ? 19.411 -12.149 -24.854 1.00 98.19 191 SER A CA 1
ATOM 1556 C C . SER A 1 191 ? 19.633 -12.343 -23.349 1.00 98.19 191 SER A C 1
ATOM 1558 O O . SER A 1 191 ? 19.430 -11.431 -22.550 1.00 98.19 191 SER A O 1
ATOM 1560 N N . LYS A 1 192 ? 20.136 -13.511 -22.943 1.00 98.44 192 LYS A N 1
ATOM 1561 C CA . LYS A 1 192 ? 20.625 -13.725 -21.574 1.00 98.44 192 LYS A CA 1
ATOM 1562 C C . LYS A 1 192 ? 21.588 -12.609 -21.136 1.00 98.44 192 LYS A C 1
ATOM 1564 O O . LYS A 1 192 ? 22.580 -12.350 -21.820 1.00 98.44 192 LYS A O 1
ATOM 1569 N N . GLY A 1 193 ? 21.331 -11.963 -19.998 1.00 97.31 193 GLY A N 1
ATOM 1570 C CA . GLY A 1 193 ? 22.147 -10.834 -19.544 1.00 97.31 193 GLY A CA 1
ATOM 1571 C C . GLY A 1 193 ? 21.494 -9.937 -18.495 1.00 97.31 193 GLY A C 1
ATOM 1572 O O . GLY A 1 193 ? 20.414 -10.231 -17.984 1.00 97.31 193 GLY A O 1
ATOM 1573 N N . VAL A 1 194 ? 22.183 -8.836 -18.180 1.00 96.81 194 VAL A N 1
ATOM 1574 C CA . VAL A 1 194 ? 21.738 -7.790 -17.247 1.00 96.81 194 VAL A CA 1
ATOM 1575 C C . VAL A 1 194 ? 21.575 -6.477 -18.006 1.00 96.81 194 VAL A C 1
ATOM 1577 O O . VAL A 1 194 ? 22.462 -6.057 -18.752 1.00 96.81 194 VAL A O 1
ATOM 1580 N N . TYR A 1 195 ? 20.441 -5.832 -17.784 1.00 98.25 195 TYR A N 1
ATOM 1581 C CA . TYR A 1 195 ? 19.994 -4.634 -18.471 1.00 98.25 195 TYR A CA 1
A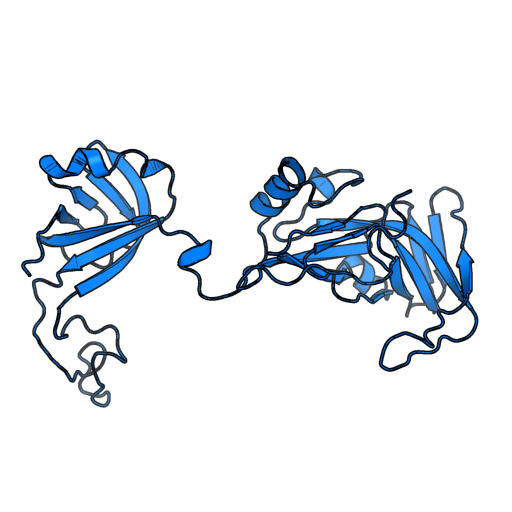TOM 1582 C C . TYR A 1 195 ? 19.493 -3.607 -17.458 1.00 98.25 195 TYR A C 1
ATOM 1584 O O . TYR A 1 195 ? 19.112 -3.948 -16.336 1.00 98.25 195 TYR A O 1
ATOM 1592 N N . ARG A 1 196 ? 19.454 -2.346 -17.878 1.00 97.94 196 ARG A N 1
ATOM 1593 C CA . ARG A 1 196 ? 18.792 -1.253 -17.170 1.00 97.94 196 ARG A CA 1
ATOM 1594 C C . ARG A 1 196 ? 17.550 -0.863 -17.958 1.00 97.94 196 ARG A C 1
ATOM 1596 O O . ARG A 1 196 ? 17.657 -0.545 -19.137 1.00 97.94 196 ARG A O 1
ATOM 1603 N N . ALA A 1 197 ? 16.381 -0.948 -17.339 1.00 98.19 197 ALA A N 1
ATOM 1604 C CA . ALA A 1 197 ? 15.099 -0.648 -17.961 1.00 98.19 197 ALA A CA 1
ATOM 1605 C C . ALA A 1 197 ? 14.492 0.599 -17.321 1.00 98.19 197 ALA A C 1
ATOM 1607 O O . ALA A 1 197 ? 14.410 0.687 -16.099 1.00 98.19 197 ALA A O 1
ATOM 1608 N N . ARG A 1 198 ? 14.032 1.542 -18.137 1.00 98.19 198 ARG A N 1
ATOM 1609 C CA . ARG A 1 198 ? 13.288 2.715 -17.677 1.00 98.19 198 ARG A CA 1
ATOM 1610 C C . ARG A 1 198 ? 11.793 2.437 -17.759 1.00 98.19 198 ARG A C 1
ATOM 1612 O O . ARG A 1 198 ? 11.332 1.850 -18.743 1.00 98.19 198 ARG A O 1
ATOM 1619 N N . ILE A 1 199 ? 11.040 2.850 -16.741 1.00 98.44 199 ILE A N 1
ATOM 1620 C CA . ILE A 1 199 ? 9.573 2.758 -16.758 1.00 98.44 199 ILE A CA 1
ATOM 1621 C C . ILE A 1 199 ? 8.942 4.017 -17.364 1.00 98.44 199 ILE A C 1
ATOM 1623 O O . ILE A 1 199 ? 9.554 5.082 -17.352 1.00 98.44 199 ILE A O 1
ATOM 1627 N N . ASN A 1 200 ? 7.727 3.915 -17.905 1.00 98.50 200 ASN A N 1
ATOM 1628 C CA . ASN A 1 200 ? 7.016 5.089 -18.434 1.00 98.50 200 ASN A CA 1
ATOM 1629 C C . ASN A 1 200 ? 6.516 6.011 -17.316 1.00 98.50 200 ASN A C 1
ATOM 1631 O O . ASN A 1 200 ? 6.529 7.240 -17.448 1.00 98.50 200 ASN A O 1
ATOM 1635 N N . GLU A 1 201 ? 6.061 5.402 -16.226 1.00 98.50 201 GLU A N 1
ATOM 1636 C CA . GLU A 1 201 ? 5.360 6.082 -15.150 1.00 98.50 201 GLU A CA 1
ATOM 1637 C C . GLU A 1 201 ? 6.292 6.974 -14.325 1.00 98.50 201 GLU A C 1
ATOM 1639 O O . GLU A 1 201 ? 7.426 6.609 -14.013 1.00 98.50 201 GLU A O 1
ATOM 1644 N N . ILE A 1 202 ? 5.779 8.136 -13.922 1.00 98.62 202 ILE A N 1
ATOM 1645 C CA . ILE A 1 202 ? 6.383 8.938 -12.858 1.00 98.62 202 ILE A CA 1
ATOM 1646 C C . ILE A 1 202 ? 5.734 8.494 -11.550 1.00 98.62 202 ILE A C 1
ATOM 1648 O O . ILE A 1 202 ? 4.510 8.550 -11.418 1.00 98.62 202 ILE A O 1
ATOM 1652 N N . VAL A 1 203 ? 6.545 8.071 -10.587 1.00 98.56 203 VAL A N 1
ATOM 1653 C CA . VAL A 1 203 ? 6.102 7.755 -9.225 1.00 98.56 203 VAL A CA 1
ATOM 1654 C C . VAL A 1 203 ? 6.274 9.002 -8.369 1.00 98.56 203 VAL A C 1
ATOM 1656 O O . VAL A 1 203 ? 7.327 9.628 -8.432 1.00 98.56 203 VAL A O 1
ATOM 1659 N N . ASN A 1 204 ? 5.258 9.374 -7.593 1.00 98.38 204 ASN A N 1
ATOM 1660 C CA . ASN A 1 204 ? 5.257 10.562 -6.739 1.00 98.38 204 ASN A CA 1
ATOM 1661 C C . ASN A 1 204 ? 4.683 10.205 -5.361 1.00 98.38 204 ASN A C 1
ATOM 1663 O O . ASN A 1 204 ? 3.468 10.151 -5.177 1.00 98.38 204 ASN A O 1
ATOM 1667 N N . LEU A 1 205 ? 5.560 9.904 -4.408 1.00 98.31 205 LEU A N 1
ATOM 1668 C CA . LEU A 1 205 ? 5.195 9.430 -3.079 1.00 98.31 205 LEU A CA 1
ATOM 1669 C C . LEU A 1 205 ? 5.091 10.586 -2.081 1.00 98.31 205 LEU A C 1
ATOM 1671 O O . LEU A 1 205 ? 5.961 11.452 -2.009 1.00 98.31 205 LEU A O 1
ATOM 1675 N N . GLY A 1 206 ? 4.040 10.558 -1.261 1.00 97.00 206 GLY A N 1
ATOM 1676 C CA . GLY A 1 206 ? 3.934 11.398 -0.070 1.00 97.00 206 GLY A CA 1
ATOM 1677 C C . GLY A 1 206 ? 4.911 10.968 1.029 1.00 97.00 206 GLY A C 1
ATOM 1678 O O . GLY A 1 206 ? 5.627 9.975 0.899 1.00 97.00 206 GLY A O 1
ATOM 1679 N N . LYS A 1 207 ? 4.925 11.703 2.145 1.00 96.75 207 LYS A N 1
ATOM 1680 C CA . LYS A 1 207 ? 5.767 11.389 3.318 1.00 96.75 207 LYS A CA 1
ATOM 1681 C C . LYS A 1 207 ? 5.261 10.204 4.143 1.00 96.75 207 LYS A C 1
ATOM 1683 O O . LYS A 1 207 ? 5.962 9.746 5.036 1.00 96.75 207 LYS A O 1
ATOM 1688 N N . ASP A 1 208 ? 4.050 9.731 3.863 1.00 94.31 208 ASP A N 1
ATOM 1689 C CA . ASP A 1 208 ? 3.339 8.698 4.617 1.00 94.31 208 ASP A CA 1
ATOM 1690 C C . ASP A 1 208 ? 3.331 7.329 3.915 1.00 94.31 208 ASP A C 1
ATOM 1692 O O . ASP A 1 208 ? 2.689 6.389 4.391 1.00 94.31 208 ASP A O 1
ATOM 1696 N N . VAL A 1 209 ? 4.003 7.199 2.767 1.00 95.75 209 VAL A N 1
ATOM 1697 C CA . VAL A 1 209 ? 3.957 5.995 1.934 1.00 95.75 209 VAL A CA 1
ATOM 1698 C C . VAL A 1 209 ? 5.308 5.721 1.284 1.00 95.75 209 VAL A C 1
ATOM 1700 O O . VAL A 1 209 ? 5.917 6.610 0.703 1.00 95.75 209 VAL A O 1
ATOM 1703 N N . MET A 1 210 ? 5.752 4.468 1.339 1.00 97.06 210 MET A N 1
ATOM 1704 C CA . MET A 1 210 ? 6.857 3.958 0.522 1.00 97.06 210 MET A CA 1
ATOM 1705 C C . MET A 1 210 ? 6.324 2.983 -0.535 1.00 97.06 210 MET A C 1
ATOM 1707 O O . MET A 1 210 ? 5.190 2.501 -0.432 1.00 97.06 210 MET A O 1
ATOM 1711 N N . ALA A 1 211 ? 7.141 2.614 -1.519 1.00 97.75 211 ALA A N 1
ATOM 1712 C CA . ALA A 1 211 ? 6.820 1.509 -2.415 1.00 97.75 211 ALA A CA 1
ATOM 1713 C C . ALA A 1 211 ? 8.005 0.568 -2.643 1.00 97.75 211 ALA A C 1
ATOM 1715 O O . ALA A 1 211 ? 9.167 0.933 -2.499 1.00 97.75 211 ALA A O 1
ATOM 1716 N N . PHE A 1 212 ? 7.711 -0.670 -3.023 1.00 95.56 212 PHE A N 1
ATOM 1717 C CA . PHE A 1 212 ? 8.708 -1.584 -3.569 1.00 95.56 212 PHE A CA 1
ATOM 1718 C C . PHE A 1 212 ? 8.156 -2.293 -4.801 1.00 95.56 212 PHE A C 1
ATOM 1720 O O . PHE A 1 212 ? 6.943 -2.443 -4.978 1.00 95.56 212 PHE A O 1
ATOM 1727 N N . GLY A 1 213 ? 9.070 -2.722 -5.663 1.00 95.81 213 GLY A N 1
ATOM 1728 C CA . GLY A 1 213 ? 8.751 -3.340 -6.934 1.00 95.81 213 GLY A CA 1
ATOM 1729 C C . GLY A 1 213 ? 8.891 -4.854 -6.928 1.00 95.81 213 GLY A C 1
ATOM 1730 O O . GLY A 1 213 ? 9.795 -5.415 -6.310 1.00 95.81 213 GLY A O 1
ATOM 1731 N N . ARG A 1 214 ? 8.008 -5.547 -7.649 1.00 96.75 214 ARG A N 1
ATOM 1732 C CA . ARG A 1 214 ? 8.149 -6.980 -7.944 1.00 96.75 214 ARG A CA 1
ATOM 1733 C C . ARG A 1 214 ? 7.944 -7.250 -9.434 1.00 96.75 214 ARG A C 1
ATOM 1735 O O . ARG A 1 214 ? 7.074 -6.630 -10.047 1.00 96.75 214 ARG A O 1
ATOM 1742 N N . PRO A 1 215 ? 8.691 -8.193 -10.036 1.00 97.00 215 PRO A N 1
ATOM 1743 C CA . PRO A 1 215 ? 8.426 -8.603 -11.410 1.00 97.00 215 PRO A CA 1
ATOM 1744 C C . PRO A 1 215 ? 7.014 -9.185 -11.528 1.00 97.00 215 PRO A C 1
ATOM 1746 O O . PRO A 1 215 ? 6.509 -9.843 -10.610 1.00 97.00 215 PRO A O 1
ATOM 1749 N N . ARG A 1 216 ? 6.388 -9.019 -12.693 1.00 96.25 216 ARG A N 1
ATOM 1750 C CA . ARG A 1 216 ? 5.122 -9.708 -12.967 1.00 96.25 216 ARG A CA 1
ATOM 1751 C C . ARG A 1 216 ? 5.359 -11.209 -13.105 1.00 96.25 216 ARG A C 1
ATOM 1753 O O . ARG A 1 216 ? 6.345 -11.641 -13.696 1.00 96.25 216 ARG A O 1
ATOM 1760 N N . SER A 1 217 ? 4.407 -12.015 -12.632 1.00 93.75 217 SER A N 1
ATOM 1761 C CA . SER A 1 217 ? 4.508 -13.485 -12.693 1.00 93.75 217 SER A CA 1
ATOM 1762 C C . SER A 1 217 ? 4.764 -14.005 -14.113 1.00 93.75 217 SER A C 1
ATOM 1764 O O . SER A 1 217 ? 5.498 -14.972 -14.285 1.00 93.75 217 SER A O 1
ATOM 1766 N N . SER A 1 218 ? 4.198 -13.357 -15.135 1.00 95.81 218 SER A N 1
ATOM 1767 C CA . SER A 1 218 ? 4.451 -13.699 -16.539 1.00 95.81 218 SER A CA 1
ATOM 1768 C C . SER A 1 218 ? 5.912 -13.487 -16.942 1.00 95.81 218 SER A C 1
ATOM 1770 O O . SER A 1 218 ? 6.473 -14.354 -17.596 1.00 95.81 218 SER A O 1
ATOM 1772 N N . LEU A 1 219 ? 6.541 -12.390 -16.508 1.00 97.44 219 LEU A N 1
ATOM 1773 C CA . LEU A 1 219 ? 7.951 -12.109 -16.792 1.00 97.44 219 LEU A CA 1
ATOM 1774 C C . LEU A 1 219 ? 8.863 -13.158 -16.135 1.00 97.44 219 LEU A C 1
ATOM 1776 O O . LEU A 1 219 ? 9.743 -13.707 -16.792 1.00 97.44 219 LEU A O 1
ATOM 1780 N N . VAL A 1 220 ? 8.572 -13.507 -14.875 1.00 97.00 220 VAL A N 1
ATOM 1781 C CA . VAL A 1 220 ? 9.282 -14.570 -14.138 1.00 97.00 220 VAL A CA 1
ATOM 1782 C C . VAL A 1 220 ? 9.198 -15.907 -14.868 1.00 97.00 220 VAL A C 1
ATOM 1784 O O . VAL A 1 220 ? 10.200 -16.604 -15.006 1.00 97.00 220 VAL A O 1
ATOM 1787 N N . ARG A 1 221 ? 8.019 -16.258 -15.392 1.00 97.62 221 ARG A N 1
ATOM 1788 C CA . ARG A 1 221 ? 7.809 -17.502 -16.151 1.00 97.62 221 ARG A CA 1
ATOM 1789 C C . ARG A 1 221 ? 8.515 -17.518 -17.509 1.00 97.62 221 ARG A C 1
ATOM 1791 O O . ARG A 1 221 ? 8.789 -18.600 -18.009 1.00 97.62 221 ARG A O 1
ATOM 1798 N N . CYS A 1 222 ? 8.853 -16.357 -18.070 1.00 97.62 222 CYS A N 1
ATOM 1799 C CA . CYS A 1 222 ? 9.712 -16.250 -19.253 1.00 97.62 222 CYS A CA 1
ATOM 1800 C C . CYS A 1 222 ? 11.213 -16.385 -18.926 1.00 97.62 222 CYS A C 1
ATOM 1802 O O . CYS A 1 222 ? 12.051 -16.243 -19.816 1.00 97.62 222 CYS A O 1
ATOM 1804 N N . GLY A 1 223 ? 11.573 -16.635 -17.661 1.00 97.25 223 GLY A N 1
ATOM 1805 C CA . GLY A 1 223 ? 12.965 -16.721 -17.226 1.00 97.25 223 GLY A CA 1
ATOM 1806 C C . GLY A 1 223 ? 13.638 -15.357 -17.082 1.00 97.25 223 GLY A C 1
ATOM 1807 O O . GLY A 1 223 ? 14.854 -15.273 -17.224 1.00 97.25 223 GLY A O 1
ATOM 1808 N N . ALA A 1 224 ? 12.876 -14.295 -16.807 1.00 98.31 224 ALA A N 1
ATOM 1809 C CA . ALA A 1 224 ? 13.401 -12.953 -16.572 1.00 98.31 224 ALA A CA 1
ATOM 1810 C C . ALA A 1 224 ? 12.939 -12.386 -15.220 1.00 98.31 224 ALA A C 1
ATOM 1812 O O . ALA A 1 224 ? 11.924 -12.796 -14.662 1.00 98.31 224 ALA A O 1
ATOM 1813 N N . ASN A 1 225 ? 13.687 -11.438 -14.665 1.00 98.06 225 ASN A N 1
ATOM 1814 C CA . ASN A 1 225 ? 13.415 -10.843 -13.360 1.00 98.06 225 ASN A CA 1
ATOM 1815 C C . ASN A 1 225 ? 13.672 -9.332 -13.385 1.00 98.06 225 ASN A C 1
ATOM 1817 O O . ASN A 1 225 ? 14.444 -8.843 -14.208 1.00 98.06 225 ASN A O 1
ATOM 1821 N N . ILE A 1 226 ? 13.028 -8.608 -12.471 1.00 97.88 226 ILE A N 1
ATOM 1822 C CA . ILE A 1 226 ? 13.255 -7.183 -12.238 1.00 97.88 226 ILE A CA 1
ATOM 1823 C C . ILE A 1 226 ? 13.938 -7.037 -10.881 1.00 97.88 226 ILE A C 1
ATOM 1825 O O . ILE A 1 226 ? 13.449 -7.548 -9.872 1.00 97.88 226 ILE A O 1
ATOM 1829 N N . LEU A 1 227 ? 15.065 -6.336 -10.868 1.00 95.31 227 LEU A N 1
ATOM 1830 C CA . LEU A 1 227 ? 15.798 -5.952 -9.673 1.00 95.31 227 LEU A CA 1
ATOM 1831 C C . LEU A 1 227 ? 15.441 -4.504 -9.344 1.00 95.31 227 LEU A C 1
ATOM 1833 O O . LEU A 1 227 ? 15.709 -3.602 -10.138 1.00 95.31 227 LEU A O 1
ATOM 1837 N N . THR A 1 228 ? 14.836 -4.281 -8.181 1.00 94.88 228 THR A N 1
ATOM 1838 C CA . THR A 1 228 ? 14.473 -2.940 -7.715 1.00 94.88 228 THR A CA 1
ATOM 1839 C C . THR A 1 228 ? 15.103 -2.646 -6.366 1.00 94.88 228 THR A C 1
ATOM 1841 O O . THR A 1 228 ? 15.296 -3.550 -5.551 1.00 94.88 228 THR A O 1
ATOM 1844 N N . ALA A 1 229 ? 15.350 -1.364 -6.115 1.00 90.75 229 ALA A N 1
ATOM 1845 C CA . ALA A 1 229 ? 15.446 -0.829 -4.766 1.00 90.75 229 ALA A CA 1
ATOM 1846 C C . ALA A 1 229 ? 14.033 -0.514 -4.229 1.00 90.75 229 ALA A C 1
ATOM 1848 O O . ALA A 1 229 ? 13.022 -0.938 -4.806 1.00 90.75 229 ALA A O 1
ATOM 1849 N N . VAL A 1 230 ? 13.970 0.201 -3.111 1.00 94.81 230 VAL A N 1
ATOM 1850 C CA . VAL A 1 230 ? 12.734 0.805 -2.610 1.00 94.81 230 VAL A CA 1
ATOM 1851 C C . VAL A 1 230 ? 12.526 2.177 -3.246 1.00 94.81 230 VAL A C 1
ATOM 1853 O O . VAL A 1 230 ? 13.477 2.832 -3.663 1.00 94.81 230 VAL A O 1
ATOM 1856 N N . TRP A 1 231 ? 11.271 2.595 -3.312 1.00 98.00 231 TRP A N 1
ATOM 1857 C CA . TRP A 1 231 ? 10.888 3.982 -3.507 1.00 98.00 231 TRP A CA 1
ATOM 1858 C C . TRP A 1 231 ? 10.578 4.550 -2.129 1.00 98.00 231 TRP A C 1
ATOM 1860 O O . TRP A 1 231 ? 9.574 4.175 -1.513 1.00 98.00 231 TRP A O 1
ATOM 1870 N N . ASP A 1 232 ? 11.465 5.402 -1.636 1.00 97.94 232 ASP A N 1
ATOM 1871 C CA . ASP A 1 232 ? 11.338 6.014 -0.319 1.00 97.94 232 ASP A CA 1
ATOM 1872 C C . ASP A 1 232 ? 10.215 7.057 -0.284 1.00 97.94 232 ASP A C 1
ATOM 1874 O O . ASP A 1 232 ? 9.857 7.666 -1.296 1.00 97.94 232 ASP A O 1
ATOM 1878 N N . ALA A 1 233 ? 9.657 7.288 0.901 1.00 97.62 233 ALA A N 1
ATOM 1879 C CA . ALA A 1 233 ? 8.646 8.319 1.091 1.00 97.62 233 ALA A CA 1
ATOM 1880 C C . ALA A 1 233 ? 9.179 9.702 0.685 1.00 97.62 233 ALA A C 1
ATOM 1882 O O . ALA A 1 233 ? 10.332 10.038 0.936 1.00 97.62 233 ALA A O 1
ATOM 1883 N N . GLY A 1 234 ? 8.350 10.510 0.028 1.00 97.94 234 GLY A N 1
ATOM 1884 C CA . GLY A 1 234 ? 8.759 11.793 -0.555 1.00 97.94 234 GLY A CA 1
ATOM 1885 C C . GLY A 1 234 ? 9.488 11.701 -1.904 1.00 97.94 234 GLY A C 1
ATOM 1886 O O . GLY A 1 234 ? 9.760 12.745 -2.504 1.00 97.94 234 GLY A O 1
ATOM 1887 N N . TYR A 1 235 ? 9.797 10.499 -2.409 1.00 98.44 235 TYR A N 1
ATOM 1888 C CA . TYR A 1 235 ? 10.398 10.338 -3.734 1.00 98.44 235 TYR A CA 1
ATOM 1889 C C . TYR A 1 235 ? 9.445 10.797 -4.843 1.00 98.44 235 TYR A C 1
ATOM 1891 O O . TYR A 1 235 ? 8.271 10.419 -4.867 1.00 98.44 235 TYR A O 1
ATOM 1899 N N . LYS A 1 236 ? 9.975 11.526 -5.827 1.00 98.44 236 LYS A N 1
ATOM 1900 C CA . LYS A 1 236 ? 9.310 11.787 -7.104 1.00 98.44 236 LYS A CA 1
ATOM 1901 C C . LYS A 1 236 ? 10.269 11.538 -8.261 1.00 98.44 236 LYS A C 1
ATOM 1903 O O . LYS A 1 236 ? 11.318 12.159 -8.288 1.00 98.44 236 LYS A O 1
ATOM 1908 N N . GLY A 1 237 ? 9.905 10.733 -9.258 1.00 98.19 237 GLY A N 1
ATOM 1909 C CA . GLY A 1 237 ? 10.766 10.502 -10.425 1.00 98.19 237 GLY A CA 1
ATOM 1910 C C . GLY A 1 237 ? 10.269 9.414 -11.375 1.00 98.19 237 GLY A C 1
ATOM 1911 O O . GLY A 1 237 ? 9.324 8.683 -11.069 1.00 98.19 237 GLY A O 1
ATOM 1912 N N . ARG A 1 238 ? 10.899 9.322 -12.551 1.00 98.06 238 ARG A N 1
ATOM 1913 C CA . ARG A 1 238 ? 10.704 8.246 -13.532 1.00 98.06 238 ARG A CA 1
ATOM 1914 C C . ARG A 1 238 ? 11.883 7.283 -13.447 1.00 98.06 238 ARG A C 1
ATOM 1916 O O . ARG A 1 238 ? 12.947 7.501 -14.025 1.00 98.06 238 ARG A O 1
ATOM 1923 N N . SER A 1 239 ? 11.679 6.225 -12.681 1.00 97.19 239 SER A N 1
ATOM 1924 C CA . SER A 1 239 ? 12.768 5.377 -12.211 1.00 97.19 239 SER A CA 1
ATOM 1925 C C . SER A 1 239 ? 13.336 4.453 -13.283 1.00 97.19 239 SER A C 1
ATOM 1927 O O . SER A 1 239 ? 12.664 4.045 -14.237 1.00 97.19 239 SER A O 1
ATOM 1929 N N . GLU A 1 240 ? 14.580 4.048 -13.063 1.00 96.94 240 GLU A N 1
ATOM 1930 C CA . GLU A 1 240 ? 15.216 2.952 -13.782 1.00 96.94 240 GLU A CA 1
ATOM 1931 C C . GLU A 1 240 ? 15.347 1.733 -12.859 1.00 96.94 240 GLU A C 1
ATOM 1933 O O . GLU A 1 240 ? 15.633 1.848 -11.669 1.00 96.94 240 GLU A O 1
ATOM 1938 N N . VAL A 1 241 ? 15.114 0.542 -13.404 1.00 97.81 241 VAL A N 1
ATOM 1939 C CA . VAL A 1 241 ? 15.179 -0.737 -12.689 1.00 97.81 241 VAL A CA 1
ATOM 1940 C C . VAL A 1 241 ? 16.149 -1.682 -13.384 1.00 97.81 241 VAL A C 1
ATOM 1942 O O . VAL A 1 241 ? 16.375 -1.594 -14.593 1.00 97.81 241 VAL A O 1
ATOM 1945 N N . GLY A 1 242 ? 16.726 -2.618 -12.638 1.00 97.94 242 GLY A N 1
ATOM 1946 C CA . GLY A 1 242 ? 17.492 -3.702 -13.240 1.00 97.94 242 GLY A CA 1
ATOM 1947 C C . GLY A 1 242 ? 16.552 -4.713 -13.890 1.00 97.94 242 GLY A C 1
ATOM 1948 O O . GLY A 1 242 ? 15.538 -5.085 -13.307 1.00 97.94 242 GLY A O 1
ATOM 1949 N N . LEU A 1 243 ? 16.896 -5.196 -15.077 1.00 98.44 243 LEU A N 1
ATOM 1950 C CA . LEU A 1 243 ? 16.210 -6.296 -15.747 1.00 98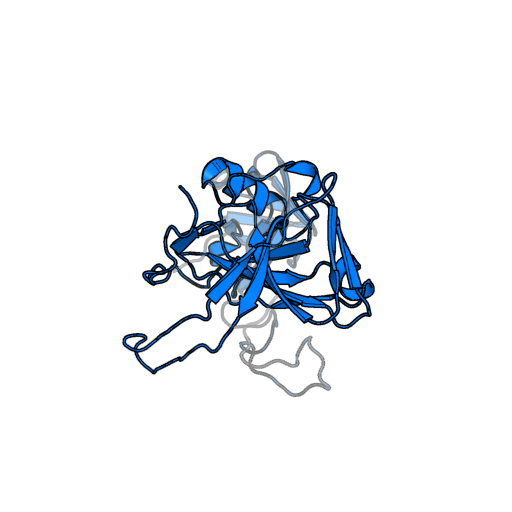.44 243 LEU A CA 1
ATOM 1951 C C . LEU A 1 243 ? 17.232 -7.388 -16.042 1.00 98.44 243 LEU A C 1
ATOM 1953 O O . LEU A 1 243 ? 18.257 -7.136 -16.668 1.00 98.44 243 LEU A O 1
ATOM 1957 N N . VAL A 1 244 ? 16.964 -8.608 -15.586 1.00 98.38 244 VAL A N 1
ATOM 1958 C CA . VAL A 1 244 ? 17.852 -9.758 -15.792 1.00 98.38 244 VAL A CA 1
ATOM 1959 C C . VAL A 1 244 ? 17.122 -10.819 -16.592 1.00 98.38 244 VAL A C 1
ATOM 1961 O O . VAL A 1 244 ? 16.017 -11.211 -16.226 1.00 98.38 244 VAL A O 1
ATOM 1964 N N . VAL A 1 245 ? 17.750 -11.303 -17.657 1.00 98.56 245 VAL A N 1
ATOM 1965 C CA . VAL A 1 245 ? 17.260 -12.418 -18.471 1.00 98.56 245 VAL A CA 1
ATOM 1966 C C . VAL A 1 245 ? 18.146 -13.627 -18.193 1.00 98.56 245 VAL A C 1
ATOM 1968 O O . VAL A 1 245 ? 19.354 -13.580 -18.428 1.00 98.56 245 VAL A O 1
ATOM 1971 N N . TYR A 1 246 ? 17.558 -14.695 -17.659 1.00 98.00 246 TYR A N 1
ATOM 1972 C CA . TYR A 1 246 ? 18.247 -15.954 -17.357 1.00 98.00 246 TYR A CA 1
ATOM 1973 C C . TYR A 1 246 ? 18.104 -16.991 -18.473 1.00 98.00 246 TYR A C 1
ATOM 1975 O O . TYR A 1 246 ? 18.997 -17.828 -18.634 1.00 98.00 246 TYR A O 1
ATOM 1983 N N . SER A 1 247 ? 16.986 -16.944 -19.200 1.00 96.50 247 SER A N 1
ATOM 1984 C CA . SER A 1 247 ? 16.699 -17.763 -20.381 1.00 96.50 247 SER A CA 1
ATOM 1985 C C . SER A 1 247 ? 17.538 -17.332 -21.589 1.00 96.50 247 SER A C 1
ATOM 1987 O O . SER A 1 247 ? 18.292 -16.362 -21.520 1.00 96.50 247 SER A O 1
ATOM 1989 N N . ASP A 1 248 ? 17.405 -18.048 -22.708 1.00 97.06 248 ASP A N 1
ATOM 1990 C CA . ASP A 1 248 ? 18.133 -17.741 -23.951 1.00 97.06 248 ASP A CA 1
ATOM 1991 C C . ASP A 1 248 ? 17.726 -16.393 -24.565 1.00 97.06 248 ASP A C 1
ATOM 1993 O O . ASP A 1 248 ? 18.492 -15.776 -25.306 1.00 97.06 248 ASP A O 1
ATOM 1997 N N . GLY A 1 249 ? 16.547 -15.892 -24.200 1.00 97.38 249 GLY A N 1
ATOM 1998 C CA . GLY A 1 249 ? 16.141 -14.527 -24.467 1.00 97.38 249 GLY A CA 1
ATOM 1999 C C . GLY A 1 249 ? 14.664 -14.279 -24.195 1.00 97.38 249 GLY A C 1
ATOM 2000 O O . GLY A 1 249 ? 13.896 -15.193 -23.887 1.00 97.38 249 GLY A O 1
ATOM 2001 N N . ILE A 1 250 ? 14.260 -13.021 -24.323 1.00 98.31 250 ILE A N 1
ATOM 2002 C CA . ILE A 1 250 ? 12.872 -12.588 -24.195 1.00 98.31 250 ILE A CA 1
ATOM 2003 C C . ILE A 1 250 ? 12.574 -11.462 -25.181 1.00 98.31 250 ILE A C 1
ATOM 2005 O O . ILE A 1 250 ? 13.365 -10.537 -25.350 1.00 98.31 250 ILE A O 1
ATOM 2009 N N . TRP A 1 251 ? 11.403 -11.535 -25.808 1.00 98.38 251 TRP A N 1
ATOM 2010 C CA . TRP A 1 251 ? 10.835 -10.433 -26.574 1.00 98.38 251 TRP A CA 1
ATOM 2011 C C . TRP A 1 251 ? 9.929 -9.602 -25.671 1.00 98.38 251 TRP A C 1
ATOM 2013 O O . TRP A 1 251 ? 8.987 -10.126 -25.070 1.00 98.38 251 TRP A O 1
ATOM 2023 N N . LEU A 1 252 ? 10.199 -8.304 -25.584 1.00 98.44 252 LEU A N 1
ATOM 2024 C CA . LEU A 1 252 ? 9.357 -7.350 -24.875 1.00 98.44 252 LEU A CA 1
ATOM 2025 C C . LEU A 1 252 ? 8.791 -6.352 -25.872 1.00 98.44 252 LEU A C 1
ATOM 2027 O O . LEU A 1 252 ? 9.525 -5.749 -26.649 1.00 98.44 252 LEU A O 1
ATOM 2031 N N . LYS A 1 253 ? 7.474 -6.171 -25.842 1.00 98.44 253 LYS A N 1
ATOM 2032 C CA . LYS A 1 253 ? 6.838 -5.106 -26.609 1.00 98.44 253 LYS A CA 1
ATOM 2033 C C . LYS A 1 253 ? 7.060 -3.773 -25.898 1.00 98.44 253 LYS A C 1
ATOM 2035 O O . LYS A 1 253 ? 7.089 -3.731 -24.663 1.00 98.44 253 LYS A O 1
ATOM 2040 N N . ARG A 1 254 ? 7.149 -2.679 -26.649 1.00 98.06 254 ARG A N 1
ATOM 2041 C CA . ARG A 1 254 ? 7.037 -1.321 -26.117 1.00 98.06 254 ARG A CA 1
ATOM 2042 C C . ARG A 1 254 ? 5.821 -1.254 -25.202 1.00 98.06 254 ARG A C 1
ATOM 2044 O O . ARG A 1 254 ? 4.770 -1.812 -25.527 1.00 98.06 254 ARG A O 1
ATOM 2051 N N . ASN A 1 255 ? 5.970 -0.603 -24.051 1.00 98.44 255 ASN A N 1
ATOM 2052 C CA . ASN A 1 255 ? 4.909 -0.459 -23.059 1.00 98.44 255 ASN A CA 1
ATOM 2053 C C . ASN A 1 255 ? 4.439 -1.776 -22.416 1.00 98.44 255 ASN A C 1
ATOM 2055 O O . ASN A 1 255 ? 3.408 -1.810 -21.740 1.00 98.44 255 ASN A O 1
ATOM 2059 N N . ALA A 1 256 ? 5.180 -2.878 -22.578 1.00 98.44 256 ALA A N 1
ATOM 2060 C CA . ALA A 1 256 ? 4.888 -4.103 -21.848 1.00 98.44 256 ALA A CA 1
ATOM 2061 C C . ALA A 1 256 ? 4.934 -3.837 -20.338 1.00 98.44 256 ALA A C 1
ATOM 2063 O O . ALA A 1 256 ? 5.857 -3.205 -19.828 1.00 98.44 256 ALA A O 1
ATOM 2064 N N . ARG A 1 257 ? 3.940 -4.347 -19.605 1.00 98.50 257 ARG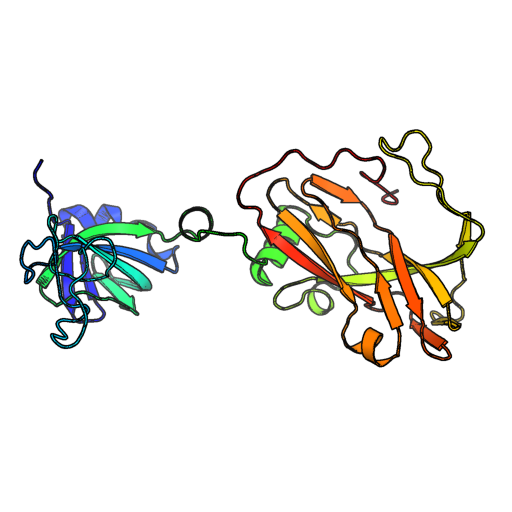 A N 1
ATOM 2065 C CA . ARG A 1 257 ? 3.929 -4.324 -18.138 1.00 98.50 257 ARG A CA 1
ATOM 2066 C C . ARG A 1 257 ? 4.993 -5.291 -17.627 1.00 98.50 257 ARG A C 1
ATOM 2068 O O . ARG A 1 257 ? 4.830 -6.503 -17.802 1.00 98.50 257 ARG A O 1
ATOM 2075 N N . ILE A 1 258 ? 6.046 -4.770 -17.004 1.00 98.00 258 ILE A N 1
ATOM 2076 C CA . ILE A 1 258 ? 7.220 -5.551 -16.566 1.00 98.00 258 ILE A CA 1
ATOM 2077 C C . ILE A 1 258 ? 7.318 -5.679 -15.041 1.00 98.00 258 ILE A C 1
ATOM 2079 O O . ILE A 1 258 ? 7.844 -6.665 -14.525 1.00 98.00 258 ILE A O 1
ATOM 2083 N N . LEU A 1 259 ? 6.748 -4.719 -14.320 1.00 97.19 259 LEU A N 1
ATOM 2084 C CA . LEU A 1 259 ? 6.908 -4.510 -12.884 1.00 97.19 259 LEU A CA 1
ATOM 2085 C C . LEU A 1 259 ? 5.537 -4.212 -12.278 1.00 97.19 259 LEU A C 1
ATOM 2087 O O . LEU A 1 259 ? 4.735 -3.544 -12.916 1.00 97.19 259 LEU A O 1
ATOM 2091 N N . GLN A 1 260 ? 5.286 -4.663 -11.053 1.00 98.25 260 GLN A N 1
ATOM 2092 C CA . GLN A 1 260 ? 4.184 -4.189 -10.222 1.00 98.25 260 GLN A CA 1
ATOM 2093 C C . GLN A 1 260 ? 4.752 -3.479 -8.988 1.00 98.25 260 GLN A C 1
ATOM 2095 O O . GLN A 1 260 ? 5.543 -4.068 -8.247 1.00 98.25 260 GLN A O 1
ATOM 2100 N N . LEU A 1 261 ? 4.328 -2.237 -8.759 1.00 98.50 261 LEU A N 1
ATOM 2101 C CA . LEU A 1 261 ? 4.579 -1.505 -7.521 1.00 98.50 261 LEU A CA 1
ATOM 2102 C C . LEU A 1 261 ? 3.564 -1.897 -6.452 1.00 98.50 261 LEU A C 1
ATOM 2104 O O . LEU A 1 261 ? 2.366 -2.024 -6.724 1.00 98.50 261 LEU A O 1
ATOM 2108 N N . ILE A 1 262 ? 4.059 -2.055 -5.229 1.00 97.75 262 ILE A N 1
ATOM 2109 C CA . ILE A 1 262 ? 3.273 -2.272 -4.018 1.00 97.75 262 ILE A CA 1
ATOM 2110 C C . ILE A 1 262 ? 3.548 -1.093 -3.092 1.00 97.75 262 ILE A C 1
ATOM 2112 O O . ILE A 1 262 ? 4.702 -0.834 -2.759 1.00 97.75 262 ILE A O 1
ATOM 2116 N N . PHE A 1 263 ? 2.490 -0.398 -2.682 1.00 97.69 263 PHE A N 1
ATOM 2117 C CA . PHE A 1 263 ? 2.575 0.773 -1.813 1.00 97.69 263 PHE A CA 1
ATOM 2118 C C . PHE A 1 263 ? 2.292 0.365 -0.377 1.00 97.69 263 PHE A C 1
ATOM 2120 O O . PHE A 1 263 ? 1.273 -0.276 -0.112 1.00 97.69 263 PHE A O 1
ATOM 2127 N N . VAL A 1 264 ? 3.175 0.749 0.535 1.00 94.31 264 VAL A N 1
ATOM 2128 C CA . VAL A 1 264 ? 3.080 0.437 1.959 1.00 94.31 264 VAL A CA 1
ATOM 2129 C C . VAL A 1 264 ? 2.966 1.741 2.721 1.00 94.31 264 VAL A C 1
ATOM 2131 O O . VAL A 1 264 ? 3.847 2.598 2.636 1.00 94.31 264 VAL A O 1
ATOM 2134 N N . LYS A 1 265 ? 1.872 1.885 3.467 1.00 92.38 265 LYS A N 1
ATOM 2135 C CA . LYS A 1 265 ? 1.691 3.009 4.375 1.00 92.38 265 LYS A CA 1
ATOM 2136 C C . LYS A 1 265 ? 2.707 2.914 5.512 1.00 92.38 265 LYS A C 1
ATOM 2138 O O . LYS A 1 265 ? 2.878 1.845 6.100 1.00 92.38 265 LYS A O 1
ATOM 2143 N N . LEU A 1 266 ? 3.358 4.025 5.824 1.00 88.81 266 LEU A N 1
ATOM 2144 C CA . LEU A 1 266 ? 4.266 4.126 6.957 1.00 88.81 266 LEU A CA 1
ATOM 2145 C C . LEU A 1 266 ? 3.487 4.243 8.272 1.00 88.81 266 LEU A C 1
ATOM 2147 O O . LEU A 1 266 ? 2.319 4.636 8.295 1.00 88.81 266 LEU A O 1
ATOM 2151 N N . THR A 1 267 ? 4.129 3.878 9.379 1.00 79.56 267 THR A N 1
ATOM 2152 C CA . THR A 1 267 ? 3.543 4.019 10.722 1.00 79.56 267 THR A CA 1
ATOM 2153 C C . THR A 1 267 ? 3.337 5.483 11.112 1.00 79.56 267 THR A C 1
ATOM 2155 O O . THR A 1 267 ? 2.422 5.782 11.871 1.00 79.56 267 THR A O 1
ATOM 2158 N N . GLU A 1 268 ? 4.149 6.383 10.560 1.00 80.38 268 GLU A N 1
ATOM 2159 C CA . GLU A 1 268 ? 4.060 7.838 10.681 1.00 80.38 268 GLU A CA 1
ATOM 2160 C C . GLU A 1 268 ? 4.695 8.502 9.448 1.00 80.38 268 GLU A C 1
ATOM 2162 O O . GLU A 1 268 ? 5.370 7.831 8.662 1.00 80.38 268 GLU A O 1
ATOM 2167 N N . GLU A 1 269 ? 4.469 9.805 9.254 1.00 90.62 269 GLU A N 1
ATOM 2168 C CA . GLU A 1 269 ? 5.209 10.559 8.237 1.00 90.62 269 GLU A CA 1
ATOM 2169 C C . GLU A 1 269 ? 6.704 10.572 8.560 1.00 90.62 269 GLU A C 1
ATOM 2171 O O . GLU A 1 269 ? 7.099 10.679 9.719 1.00 90.62 269 GLU A O 1
ATOM 2176 N N . THR A 1 270 ? 7.542 10.503 7.530 1.00 92.06 270 THR A N 1
ATOM 2177 C CA . THR A 1 270 ? 8.998 10.504 7.693 1.00 92.06 270 THR A CA 1
ATOM 2178 C C . THR A 1 270 ? 9.666 11.650 6.936 1.00 92.06 270 THR A C 1
ATOM 2180 O O . THR A 1 270 ? 9.024 12.409 6.197 1.00 92.06 270 THR A O 1
ATOM 2183 N N . GLU A 1 271 ? 10.971 11.802 7.148 1.00 96.44 271 GLU A N 1
ATOM 2184 C CA . GLU A 1 271 ? 11.791 12.731 6.380 1.00 96.44 271 GLU A CA 1
ATOM 2185 C C . GLU A 1 271 ? 11.744 12.343 4.895 1.00 96.44 271 GLU A C 1
ATOM 2187 O O . GLU A 1 271 ? 11.971 11.181 4.553 1.00 96.44 271 GLU A O 1
ATOM 2192 N N . PRO A 1 272 ? 11.408 13.282 3.994 1.00 96.44 272 PRO A N 1
ATOM 2193 C CA . PRO A 1 272 ? 11.250 12.955 2.589 1.00 96.44 272 PRO A CA 1
ATOM 2194 C C . PRO A 1 272 ? 12.597 12.611 1.954 1.00 96.44 272 PRO A C 1
ATOM 2196 O O . PRO A 1 272 ? 13.630 13.197 2.287 1.00 96.44 272 PRO A O 1
ATOM 2199 N N . TYR A 1 273 ? 12.554 11.728 0.961 1.00 96.62 273 TYR A N 1
ATOM 2200 C CA . TYR A 1 273 ? 13.689 11.418 0.113 1.00 96.62 273 TYR A CA 1
ATOM 2201 C C . TYR A 1 273 ? 14.310 12.694 -0.470 1.00 96.62 273 TYR A C 1
ATOM 2203 O O . TYR A 1 273 ? 13.640 13.517 -1.099 1.00 96.62 273 TYR A O 1
ATOM 2211 N N . SER A 1 274 ? 15.616 12.835 -0.267 1.00 94.19 274 SER A N 1
ATOM 2212 C CA . SER A 1 274 ? 16.414 13.999 -0.667 1.00 94.19 274 SER A CA 1
ATOM 2213 C C . SER A 1 274 ? 17.667 13.611 -1.462 1.00 94.19 274 SER A C 1
ATOM 2215 O O . SER A 1 274 ? 18.577 14.419 -1.636 1.00 94.19 274 SER A O 1
ATOM 2217 N N . GLY A 1 275 ? 17.731 12.366 -1.950 1.00 91.88 275 GLY A N 1
ATOM 2218 C CA . GLY A 1 275 ? 18.861 11.869 -2.733 1.00 91.88 275 GLY A CA 1
ATOM 2219 C C . GLY A 1 275 ? 18.872 12.363 -4.185 1.00 91.88 275 GLY A C 1
ATOM 2220 O O . GLY A 1 275 ? 17.920 12.965 -4.676 1.00 91.88 275 GLY A O 1
ATOM 2221 N N . ILE A 1 276 ? 19.961 12.065 -4.904 1.00 92.69 276 ILE A N 1
ATOM 2222 C CA . ILE A 1 276 ? 20.214 12.584 -6.264 1.00 92.69 276 ILE A CA 1
ATOM 2223 C C . ILE A 1 276 ? 19.207 12.124 -7.325 1.00 92.69 276 ILE A C 1
ATOM 2225 O O . ILE A 1 276 ? 19.145 12.714 -8.397 1.00 92.69 276 ILE A O 1
ATOM 2229 N N . TYR A 1 277 ? 18.458 11.053 -7.052 1.00 94.38 277 TYR A N 1
ATOM 2230 C CA . TYR A 1 277 ? 17.466 10.511 -7.981 1.00 94.38 277 TYR A CA 1
ATOM 2231 C C . TYR A 1 277 ? 16.106 11.205 -7.838 1.00 94.38 277 TYR A C 1
ATOM 2233 O O . TYR A 1 277 ? 15.144 10.849 -8.516 1.00 94.38 277 TYR A O 1
ATOM 2241 N N . GLN A 1 278 ? 16.010 12.210 -6.965 1.00 97.31 278 GLN A N 1
ATOM 2242 C CA . GLN A 1 278 ? 14.820 13.030 -6.854 1.00 97.31 278 GLN A CA 1
ATOM 2243 C C . GLN A 1 278 ? 14.641 13.821 -8.150 1.00 97.31 278 GLN A C 1
ATOM 2245 O O . GLN A 1 278 ? 15.556 14.489 -8.624 1.00 97.31 278 GLN A O 1
ATOM 2250 N N . LEU A 1 279 ? 13.441 13.739 -8.713 1.00 97.00 279 LEU A N 1
ATOM 2251 C CA . LEU A 1 279 ? 13.048 14.269 -10.017 1.00 97.00 279 LEU A CA 1
ATOM 2252 C C . LEU A 1 279 ? 13.795 13.635 -11.204 1.00 97.00 279 LEU A C 1
ATOM 2254 O O . LEU A 1 279 ? 13.855 14.231 -12.280 1.00 97.00 279 LEU A O 1
ATOM 2258 N N . GLU A 1 280 ? 14.338 12.422 -11.057 1.00 96.00 280 GLU A N 1
ATOM 2259 C CA . GLU A 1 280 ? 15.045 11.765 -12.160 1.00 96.00 280 GLU A CA 1
ATOM 2260 C C . GLU A 1 280 ? 14.135 11.522 -13.374 1.00 96.00 280 GLU A C 1
ATOM 2262 O O . GLU A 1 280 ? 12.975 11.122 -13.244 1.00 96.00 280 GLU A O 1
ATOM 2267 N N . ASN A 1 281 ? 14.684 11.747 -14.570 1.00 95.75 281 ASN A N 1
ATOM 2268 C CA . ASN A 1 281 ? 14.075 11.431 -15.862 1.00 95.75 281 ASN A CA 1
ATOM 2269 C C . ASN A 1 281 ? 12.643 11.962 -16.069 1.00 95.75 281 ASN A C 1
ATOM 2271 O O . ASN A 1 281 ? 11.899 11.330 -16.811 1.00 95.75 281 ASN A O 1
ATOM 2275 N N . ILE A 1 282 ? 12.214 13.063 -15.438 1.00 92.94 282 ILE A N 1
ATOM 2276 C CA . ILE A 1 282 ? 10.843 13.602 -15.604 1.00 92.94 282 ILE A CA 1
ATOM 2277 C C . ILE A 1 282 ? 10.696 14.644 -16.725 1.00 92.94 282 ILE A C 1
ATOM 2279 O O . ILE A 1 282 ? 9.562 14.976 -17.076 1.00 92.94 282 ILE A O 1
ATOM 2283 N N . HIS A 1 283 ? 11.812 15.138 -17.267 1.00 78.19 283 HIS A N 1
ATOM 2284 C CA . HIS A 1 283 ? 11.880 16.158 -18.319 1.00 78.19 283 HIS A CA 1
ATOM 2285 C C . HIS A 1 283 ? 12.049 15.555 -19.713 1.00 78.19 283 HIS A C 1
ATOM 2287 O O . HIS A 1 283 ? 12.650 14.460 -19.809 1.00 78.19 283 HIS A O 1
#

Sequence (283 aa):
MEVKPIGYVRDENTVEILQEYAEGLRGIENFRYLWIFYFLHLSEEKLLVHPKGDKSRPLRGVFSTRSPNRPNRIGFTAVRLISVEGNILRVKGLDALPGSPVIDIKPYAEVYDLPYGSVLSRKEIERRIRDEKLIENYIDLKTQLQPNGFDCTLQSVAKIKGCGKLDFDNSERTLPEIEEIPFEDDWVFLSKGVYRARINEIVNLGKDVMAFGRPRSSLVRCGANILTAVWDAGYKGRSEVGLVVYSDGIWLKRNARILQLIFVKLTEETEPYSGIYQLENIH

Secondary structure (DSSP, 8-state):
-PPPP-EEEEETTEEEE-GGGGGGGTTGGG-SEEEEEEE-TT----SEE-GGG-TTSPPEEGGGS--S-STT-EEEEEEEEEEEETTEEEEES----TTPEEEEEEE--HHHH--S-PBPPHHHHHHHHHHH-SEES-S-HHHHEETTEEEEEEEEEEEEES--B--SSSSS-BPPEEEEPPPBTTEEEEEEEEEEEEESPEEE--TTEEEEEEE-HHHHHTTEEEE--EE-TT-EE--EEEEEEEEEEEEEETT-EEEEEEEEE-SS--PPP-STTTTTT--

Foldseek 3Di:
DDQDFQWFDAAQFKTFGPLVCLVVCVPVVVFFKKKWKWAQVPEAADQWAAAVNDPVRDIDGCVVHQDCHHHRSIDIDMWGFDDDDRRMTGTHDDPHHGGIGTRDMGGDDCLVNPQFKDWDALVRCVVCCVPVVQKPQADDSVVQRDGRWGFWFFAWKWAFDDDWDDDDPRPRTDGTDTGTFDDDPQKGKDFADKMKTWTRMKGAAAQFKKKDKWFDPVCVVQQKTWADDIGHHRATEGDIIMIGHHDRIDMDGGGRRTMIMIMITGNDGDDHDDDPRRHPPVD

Radius of gyration: 27.44 Å; chains: 1; bounding box: 66×43×74 Å